Protein AF-A0A932XFZ7-F1 (afdb_monomer_lite)

Structure (mmCIF, N/CA/C/O backbone):
data_AF-A0A932XFZ7-F1
#
_entry.id   AF-A0A932XFZ7-F1
#
loop_
_atom_site.group_PDB
_atom_site.id
_atom_site.type_symbol
_atom_site.label_atom_id
_atom_site.label_alt_id
_atom_site.label_comp_id
_atom_site.label_asym_id
_atom_site.label_entity_id
_atom_site.label_seq_id
_atom_site.pdbx_PDB_ins_code
_atom_site.Cartn_x
_atom_site.Cartn_y
_atom_site.Cartn_z
_atom_site.occupancy
_atom_site.B_iso_or_equiv
_atom_site.auth_seq_id
_atom_site.auth_comp_id
_atom_site.auth_asym_id
_atom_site.auth_atom_id
_atom_site.pdbx_PDB_model_num
ATOM 1 N N . MET A 1 1 ? 1.584 -3.100 16.475 1.00 33.56 1 MET A N 1
ATOM 2 C CA . MET A 1 1 ? 1.499 -4.184 15.483 1.00 33.56 1 MET A CA 1
ATOM 3 C C . MET A 1 1 ? 0.672 -3.669 14.325 1.00 33.56 1 MET A C 1
ATOM 5 O O . MET A 1 1 ? -0.504 -3.387 14.526 1.00 33.56 1 MET A O 1
ATOM 9 N N . GLY A 1 2 ? 1.302 -3.408 13.178 1.00 34.69 2 GLY A N 1
ATOM 10 C CA . GLY A 1 2 ? 0.575 -3.033 11.966 1.00 34.69 2 GLY A CA 1
ATOM 11 C C . GLY A 1 2 ? -0.285 -4.209 11.515 1.00 34.69 2 GLY A C 1
ATOM 12 O O . GLY A 1 2 ? 0.162 -5.352 11.586 1.00 34.69 2 GLY A O 1
ATOM 13 N N . ARG A 1 3 ? -1.531 -3.942 11.113 1.00 38.59 3 ARG A N 1
ATOM 14 C CA . ARG A 1 3 ? -2.369 -4.950 10.458 1.00 38.59 3 ARG A CA 1
ATOM 15 C C . ARG A 1 3 ? -1.689 -5.303 9.134 1.00 38.59 3 ARG A C 1
ATOM 17 O O . ARG A 1 3 ? -1.620 -4.451 8.253 1.00 38.59 3 ARG A O 1
ATOM 24 N N . TYR A 1 4 ? -1.155 -6.515 9.019 1.00 39.44 4 TYR A N 1
ATOM 25 C CA . TYR A 1 4 ? -0.710 -7.049 7.736 1.00 39.44 4 TYR A CA 1
ATOM 26 C C . TYR A 1 4 ? -1.959 -7.318 6.895 1.00 39.44 4 TYR A C 1
ATOM 28 O O . TYR A 1 4 ? -2.808 -8.122 7.273 1.00 39.44 4 TYR A O 1
ATOM 36 N N . TYR A 1 5 ? -2.107 -6.559 5.812 1.00 46.62 5 TYR A N 1
ATOM 37 C CA . TYR A 1 5 ? -3.161 -6.751 4.825 1.00 46.62 5 TYR A CA 1
ATOM 38 C C . TYR A 1 5 ? -2.625 -7.731 3.781 1.00 46.62 5 TYR A C 1
ATOM 40 O O . TYR A 1 5 ? -1.622 -7.438 3.132 1.00 46.62 5 TYR A O 1
ATOM 48 N N . TRP A 1 6 ? -3.262 -8.893 3.655 1.00 43.28 6 TRP A N 1
ATOM 49 C CA . TRP A 1 6 ? -2.832 -9.967 2.753 1.00 43.28 6 TRP A CA 1
ATOM 50 C C . TRP A 1 6 ? -3.013 -9.620 1.259 1.00 43.28 6 TRP A C 1
ATOM 52 O O . TRP A 1 6 ? -2.401 -10.266 0.419 1.00 43.28 6 TRP A O 1
ATOM 62 N N . ASP A 1 7 ? -3.739 -8.538 0.940 1.00 59.78 7 ASP A N 1
ATOM 63 C CA . ASP A 1 7 ? -4.009 -8.062 -0.431 1.00 59.78 7 ASP A CA 1
ATOM 64 C C . ASP A 1 7 ? -3.159 -6.848 -0.863 1.00 59.78 7 ASP A C 1
ATOM 66 O O . ASP A 1 7 ? -3.554 -6.073 -1.741 1.00 59.78 7 ASP A O 1
ATOM 70 N N . LYS A 1 8 ? -2.002 -6.607 -0.229 1.00 69.44 8 LYS A N 1
ATOM 71 C CA . LYS A 1 8 ? -1.148 -5.471 -0.610 1.00 69.44 8 LYS A CA 1
ATOM 72 C C . LYS A 1 8 ? -0.540 -5.716 -1.998 1.00 69.44 8 LYS A C 1
ATOM 74 O O . LYS A 1 8 ? 0.304 -6.592 -2.161 1.00 69.44 8 LYS A O 1
ATOM 79 N N . LYS A 1 9 ? -0.940 -4.911 -2.987 1.00 80.88 9 LYS A N 1
ATOM 80 C CA . LYS A 1 9 ? -0.362 -4.941 -4.340 1.00 80.88 9 LYS A CA 1
ATOM 81 C C . LYS A 1 9 ? 1.018 -4.288 -4.346 1.00 80.88 9 LYS A C 1
ATOM 83 O O . LYS A 1 9 ? 1.237 -3.314 -3.620 1.00 80.88 9 LYS A O 1
ATOM 88 N N . ASP A 1 10 ? 1.907 -4.745 -5.224 1.00 85.50 10 ASP A N 1
ATOM 89 C CA . ASP A 1 10 ? 3.159 -4.035 -5.491 1.00 85.50 10 ASP A CA 1
ATOM 90 C C . ASP A 1 10 ? 2.864 -2.602 -5.969 1.00 85.50 10 ASP A C 1
ATOM 92 O O . ASP A 1 10 ? 1.914 -2.343 -6.724 1.00 85.50 10 ASP A O 1
ATOM 96 N N . THR A 1 11 ? 3.653 -1.647 -5.474 1.00 89.31 11 THR A N 1
ATOM 97 C CA . THR A 1 11 ? 3.491 -0.234 -5.815 1.00 89.31 11 THR A CA 1
ATOM 98 C C . THR A 1 11 ? 4.434 0.163 -6.942 1.00 89.31 11 THR A C 1
ATOM 100 O O . THR A 1 11 ? 5.527 -0.386 -7.085 1.00 89.31 11 THR A O 1
ATOM 103 N N . VAL A 1 12 ? 4.021 1.134 -7.755 1.00 90.88 12 VAL A N 1
ATOM 104 C CA . VAL A 1 12 ? 4.867 1.715 -8.807 1.00 90.88 12 VAL A CA 1
ATOM 105 C C . VAL A 1 12 ? 6.157 2.300 -8.224 1.00 90.88 12 VAL A C 1
ATOM 107 O O . VAL A 1 12 ? 7.209 2.218 -8.854 1.00 90.88 12 VAL A O 1
ATOM 110 N N . GLU A 1 13 ? 6.072 2.870 -7.026 1.00 88.31 13 GLU A N 1
ATOM 111 C CA . GLU A 1 13 ? 7.165 3.501 -6.290 1.00 88.31 13 GLU A CA 1
ATOM 112 C C . GLU A 1 13 ? 8.224 2.491 -5.820 1.00 88.31 13 GLU A C 1
ATOM 114 O O . GLU A 1 13 ? 9.403 2.827 -5.735 1.00 88.31 13 GLU A O 1
ATOM 119 N N . ASP A 1 14 ? 7.826 1.239 -5.586 1.00 87.06 14 ASP A N 1
ATOM 120 C CA . ASP A 1 14 ? 8.730 0.147 -5.217 1.00 87.06 14 ASP A CA 1
ATOM 121 C C . ASP A 1 14 ? 9.386 -0.544 -6.428 1.00 87.06 14 ASP A C 1
ATOM 123 O O . ASP A 1 14 ? 10.250 -1.409 -6.257 1.00 87.06 14 ASP A O 1
ATOM 127 N N . CYS A 1 15 ? 8.989 -0.191 -7.655 1.00 91.00 15 CYS A N 1
ATOM 128 C CA . CYS A 1 15 ? 9.477 -0.824 -8.879 1.00 91.00 15 CYS A CA 1
ATOM 129 C C . CYS A 1 15 ? 10.753 -0.172 -9.426 1.00 91.00 15 CYS A C 1
ATOM 131 O O . CYS A 1 15 ? 10.943 1.043 -9.372 1.00 91.00 15 CYS A O 1
ATOM 133 N N . LYS A 1 16 ? 11.574 -0.973 -10.112 1.00 93.25 16 LYS A N 1
ATOM 134 C CA . LYS A 1 16 ? 12.591 -0.457 -11.040 1.00 93.25 16 LYS A CA 1
ATOM 135 C C . LYS A 1 16 ? 11.890 0.011 -12.316 1.00 93.25 16 LYS A C 1
ATOM 137 O O . LYS A 1 16 ? 11.022 -0.691 -12.835 1.00 93.25 16 LYS A O 1
ATOM 142 N N . VAL A 1 17 ? 12.245 1.192 -12.821 1.00 95.69 17 VAL A N 1
ATOM 143 C CA . VAL A 1 17 ? 11.504 1.863 -13.906 1.00 95.69 17 VAL A CA 1
ATOM 144 C C . VAL A 1 17 ? 12.416 2.250 -15.057 1.00 95.69 17 VAL A C 1
ATOM 146 O O . VAL A 1 17 ? 13.395 2.968 -14.849 1.00 95.69 17 VAL A O 1
ATOM 149 N N . LEU A 1 18 ? 12.039 1.850 -16.272 1.00 96.31 18 LEU A N 1
ATOM 150 C CA . LEU A 1 18 ? 12.597 2.387 -17.513 1.00 96.31 18 LEU A CA 1
ATOM 151 C C . LEU A 1 18 ? 11.599 3.351 -18.152 1.00 96.31 18 LEU A C 1
ATOM 153 O O . LEU A 1 18 ? 10.413 3.044 -18.269 1.00 96.31 18 LEU A O 1
ATOM 157 N N . ASP A 1 19 ? 12.097 4.512 -18.569 1.00 95.75 19 ASP A N 1
ATOM 158 C CA . ASP A 1 19 ? 11.321 5.587 -19.184 1.00 95.75 19 ASP A CA 1
ATOM 159 C C . ASP A 1 19 ? 11.865 5.866 -20.590 1.00 95.75 19 ASP A C 1
ATOM 161 O O . ASP A 1 19 ? 13.003 6.318 -20.748 1.00 95.75 19 ASP A O 1
ATOM 165 N N . VAL A 1 20 ? 11.047 5.598 -21.611 1.00 95.44 20 VAL A N 1
ATOM 166 C CA . VAL A 1 20 ? 11.424 5.800 -23.018 1.00 95.44 20 VAL A CA 1
ATOM 167 C C . VAL A 1 20 ? 11.674 7.274 -23.327 1.00 95.44 20 VAL A C 1
ATOM 169 O O . VAL A 1 20 ? 12.534 7.593 -24.141 1.00 95.44 20 VAL A O 1
ATOM 172 N N . GLY A 1 21 ? 10.964 8.185 -22.656 1.00 92.75 21 GLY A N 1
ATOM 173 C CA . GLY A 1 21 ? 11.113 9.622 -22.843 1.00 92.75 21 GLY A CA 1
ATOM 174 C C . GLY A 1 21 ? 12.464 10.113 -22.339 1.00 92.75 21 GLY A C 1
ATOM 175 O O . GLY A 1 21 ? 13.099 10.927 -23.005 1.00 92.75 21 GLY A O 1
ATOM 176 N N . ARG A 1 22 ? 12.942 9.569 -21.211 1.00 92.44 22 ARG A N 1
ATOM 177 C CA . ARG A 1 22 ? 14.296 9.849 -20.709 1.00 92.44 22 ARG A CA 1
ATOM 178 C C . ARG A 1 22 ? 15.359 9.327 -21.675 1.00 92.44 22 ARG A C 1
ATOM 180 O O . ARG A 1 22 ? 16.216 10.094 -22.094 1.00 92.44 22 ARG A O 1
ATOM 187 N N . LEU A 1 23 ? 15.256 8.062 -22.088 1.00 92.62 23 LEU A N 1
ATOM 188 C CA . LEU A 1 23 ? 16.205 7.467 -23.038 1.00 92.62 23 LEU A CA 1
ATOM 189 C C . LEU A 1 23 ? 16.218 8.206 -24.387 1.00 92.62 23 LEU A C 1
ATOM 191 O O . LEU A 1 23 ? 17.273 8.367 -24.995 1.00 92.62 23 LEU A O 1
ATOM 195 N N . SER A 1 24 ? 15.059 8.679 -24.850 1.00 90.62 24 SER A N 1
ATOM 196 C CA . SER A 1 24 ? 14.950 9.457 -26.085 1.00 90.62 24 SER A CA 1
ATOM 197 C C . SER A 1 24 ? 15.569 10.848 -25.948 1.00 90.62 24 SER A C 1
ATOM 199 O O . SER A 1 24 ? 16.311 11.266 -26.833 1.00 90.62 24 SER A O 1
ATOM 201 N N . ARG A 1 25 ? 15.281 11.564 -24.852 1.00 89.69 25 ARG A N 1
ATOM 202 C CA . ARG A 1 25 ? 15.809 12.914 -24.592 1.00 89.69 25 ARG A CA 1
ATOM 203 C C . ARG A 1 25 ? 17.330 12.912 -24.485 1.00 89.69 25 ARG A C 1
ATOM 205 O O . ARG A 1 25 ? 17.986 13.773 -25.059 1.00 89.69 25 ARG A O 1
ATOM 212 N N . ASP A 1 26 ? 17.872 11.907 -23.812 1.00 90.75 26 ASP A N 1
ATOM 213 C CA . ASP A 1 26 ? 19.308 11.762 -23.581 1.00 90.75 26 ASP A CA 1
ATOM 214 C C . ASP A 1 26 ? 20.037 11.149 -24.804 1.00 90.75 26 ASP A C 1
ATOM 216 O O . ASP A 1 26 ? 21.227 10.861 -24.737 1.00 90.75 26 ASP A O 1
ATOM 220 N N . ARG A 1 27 ? 19.338 10.960 -25.940 1.00 90.31 27 ARG A N 1
ATOM 221 C CA . ARG A 1 27 ? 19.858 10.403 -27.208 1.00 90.31 27 ARG A CA 1
ATOM 222 C C . ARG A 1 27 ? 20.427 8.981 -27.104 1.00 90.31 27 ARG A C 1
ATOM 224 O O . ARG A 1 27 ? 21.235 8.559 -27.927 1.00 90.31 27 ARG A O 1
ATOM 231 N N . TRP A 1 28 ? 19.941 8.193 -26.149 1.00 92.44 28 TRP A N 1
ATOM 232 C CA . TRP A 1 28 ? 20.363 6.802 -25.965 1.00 92.44 28 TRP A CA 1
ATOM 233 C C . TRP A 1 28 ? 19.728 5.823 -26.950 1.00 92.44 28 TRP A C 1
ATOM 235 O O . TRP A 1 28 ? 20.294 4.769 -27.208 1.00 92.44 28 TRP A O 1
ATOM 245 N N . LEU A 1 29 ? 18.578 6.163 -27.532 1.00 90.69 29 LEU A N 1
ATOM 246 C CA . LEU A 1 29 ? 17.833 5.290 -28.448 1.00 90.69 29 LEU A CA 1
ATOM 247 C C . LEU A 1 29 ? 18.314 5.384 -29.913 1.00 90.69 29 LEU A C 1
ATOM 249 O O . LEU A 1 29 ? 17.494 5.358 -30.838 1.00 90.69 29 LEU A O 1
ATOM 253 N N . ILE A 1 30 ? 19.621 5.545 -30.119 1.00 91.81 30 ILE A N 1
ATOM 254 C CA . ILE A 1 30 ? 20.269 5.457 -31.434 1.00 91.81 30 ILE A CA 1
ATOM 255 C C . ILE A 1 30 ? 20.721 4.002 -31.618 1.00 91.81 30 ILE A C 1
ATOM 257 O O . ILE A 1 30 ? 21.345 3.461 -30.704 1.00 91.81 30 ILE A O 1
ATOM 261 N N . PRO A 1 31 ? 20.412 3.343 -32.749 1.00 93.88 31 PRO A N 1
ATOM 262 C CA . PRO A 1 31 ? 20.768 1.941 -32.948 1.00 93.88 31 PRO A CA 1
ATOM 263 C C . PRO A 1 31 ? 22.270 1.696 -32.782 1.00 93.88 31 PRO A C 1
ATOM 265 O O . PRO A 1 31 ? 23.077 2.417 -33.361 1.00 93.88 31 PRO A O 1
ATOM 268 N N . GLY A 1 32 ? 22.630 0.677 -32.001 1.00 91.88 32 GLY A N 1
ATOM 269 C CA . GLY A 1 32 ? 24.016 0.349 -31.655 1.00 91.88 32 GLY A CA 1
ATOM 270 C C . GLY A 1 32 ? 24.475 0.922 -30.312 1.00 91.88 32 GLY A C 1
ATOM 271 O O . GLY A 1 32 ? 25.422 0.397 -29.731 1.00 91.88 32 GLY A O 1
ATOM 272 N N . ASN A 1 33 ? 23.781 1.926 -29.763 1.00 94.62 33 ASN A N 1
ATOM 273 C CA . ASN A 1 33 ? 24.071 2.400 -28.413 1.00 94.62 33 ASN A CA 1
ATOM 274 C C . ASN A 1 33 ? 23.710 1.332 -27.380 1.00 94.62 33 ASN A C 1
ATOM 276 O O . ASN A 1 33 ? 22.669 0.684 -27.460 1.00 94.62 33 ASN A O 1
ATOM 280 N N . SER A 1 34 ? 24.529 1.212 -26.345 1.00 94.44 34 SER A N 1
ATOM 281 C CA . SER A 1 34 ? 24.255 0.361 -25.191 1.00 94.44 34 SER A CA 1
ATOM 282 C C . SER A 1 34 ? 24.539 1.111 -23.905 1.00 94.44 34 SER A C 1
ATOM 284 O O . SER A 1 34 ? 25.375 2.015 -23.878 1.00 94.44 34 SER A O 1
ATOM 286 N N . GLY A 1 35 ? 23.881 0.720 -22.824 1.00 93.81 35 GLY A N 1
ATOM 287 C CA . GLY A 1 35 ? 24.085 1.357 -21.538 1.00 93.81 35 GLY A CA 1
ATOM 288 C C . GLY A 1 35 ? 23.551 0.531 -20.388 1.00 93.81 35 GLY A C 1
ATOM 289 O O . GLY A 1 35 ? 23.049 -0.580 -20.547 1.00 93.81 35 GLY A O 1
ATOM 290 N N . THR A 1 36 ? 23.691 1.088 -19.191 1.00 94.25 36 THR A N 1
ATOM 291 C CA . THR A 1 36 ? 23.168 0.486 -17.970 1.00 94.25 36 THR A CA 1
ATOM 292 C C . THR A 1 36 ? 22.316 1.500 -17.231 1.00 94.25 36 THR A C 1
ATOM 294 O O . THR A 1 36 ? 22.756 2.618 -16.972 1.00 94.25 36 THR A O 1
ATOM 297 N N . THR A 1 37 ? 21.108 1.107 -16.839 1.00 94.00 37 THR A N 1
ATOM 298 C CA . THR A 1 37 ? 20.296 1.897 -15.907 1.00 94.00 37 THR A CA 1
ATOM 299 C C . THR A 1 37 ? 20.453 1.322 -14.507 1.00 94.00 37 THR A C 1
ATOM 301 O O . THR A 1 37 ? 20.345 0.114 -14.317 1.00 94.00 37 THR A O 1
ATOM 304 N N . ARG A 1 38 ? 20.739 2.185 -13.528 1.00 92.19 38 ARG A N 1
ATOM 305 C CA . ARG A 1 38 ? 20.910 1.818 -12.117 1.00 92.19 38 ARG A CA 1
ATOM 306 C C . ARG A 1 38 ? 19.847 2.501 -11.269 1.00 92.19 38 ARG A C 1
ATOM 308 O O . ARG A 1 38 ? 19.464 3.635 -11.561 1.00 92.19 38 ARG A O 1
ATOM 315 N N . TRP A 1 39 ? 19.409 1.827 -10.213 1.00 90.00 39 TRP A N 1
ATOM 316 C CA . TRP A 1 39 ? 18.474 2.379 -9.235 1.00 90.00 39 TRP A CA 1
ATOM 317 C C . TRP A 1 39 ? 19.051 2.274 -7.831 1.00 90.00 39 TRP A C 1
ATOM 319 O O . TRP A 1 39 ? 19.690 1.281 -7.489 1.00 90.00 39 TRP A O 1
ATOM 329 N N . LYS A 1 40 ? 18.763 3.284 -7.012 1.00 84.19 40 LYS A N 1
ATOM 330 C CA . LYS A 1 40 ? 19.119 3.350 -5.594 1.00 84.19 40 LYS A CA 1
ATOM 331 C C . LYS A 1 40 ? 17.855 3.329 -4.747 1.00 84.19 40 LYS A C 1
ATOM 333 O O . LYS A 1 40 ? 16.854 3.932 -5.132 1.00 84.19 40 LYS A O 1
ATOM 338 N N . ARG A 1 41 ? 17.901 2.649 -3.603 1.00 76.19 41 ARG A N 1
ATOM 339 C CA . ARG A 1 41 ? 16.872 2.712 -2.560 1.00 76.19 41 ARG A CA 1
ATOM 340 C C . ARG A 1 41 ? 17.531 3.270 -1.300 1.00 76.19 41 ARG A C 1
ATOM 342 O O . ARG A 1 41 ? 18.266 2.563 -0.618 1.00 76.19 41 ARG A O 1
ATOM 349 N N . GLY A 1 42 ? 17.295 4.553 -1.028 1.00 74.88 42 GLY A N 1
ATOM 350 C CA . GLY A 1 42 ? 18.096 5.301 -0.057 1.00 74.88 42 GLY A CA 1
ATOM 351 C C . GLY A 1 42 ? 19.542 5.417 -0.542 1.00 74.88 42 GLY A C 1
ATOM 352 O O . GLY A 1 42 ? 19.778 5.774 -1.695 1.00 74.88 42 GLY A O 1
ATOM 353 N N . GLU A 1 43 ? 20.496 5.063 0.315 1.00 73.06 43 GLU A N 1
ATOM 354 C CA . GLU A 1 43 ? 21.929 5.083 -0.012 1.00 73.06 43 GLU A CA 1
ATOM 355 C C . GLU A 1 43 ? 22.431 3.792 -0.683 1.00 73.06 43 GLU A C 1
ATOM 357 O O . GLU A 1 43 ? 23.559 3.750 -1.167 1.00 73.06 43 GLU A O 1
ATOM 362 N N . VAL A 1 44 ? 21.598 2.747 -0.765 1.00 76.12 44 VAL A N 1
ATOM 363 C CA . VAL A 1 44 ? 21.998 1.423 -1.267 1.00 76.12 44 VAL A CA 1
ATOM 364 C C . VAL A 1 44 ? 21.584 1.235 -2.728 1.00 76.12 44 VAL A C 1
ATOM 366 O O . VAL A 1 44 ? 20.433 1.487 -3.100 1.00 76.12 44 VAL A O 1
ATOM 369 N N . ASP A 1 45 ? 22.499 0.734 -3.561 1.00 78.75 45 ASP A N 1
ATOM 370 C CA . ASP A 1 45 ? 22.194 0.320 -4.934 1.00 78.75 45 ASP A CA 1
ATOM 371 C C . ASP A 1 45 ? 21.210 -0.866 -4.926 1.00 78.75 45 ASP A C 1
ATOM 373 O O . ASP A 1 45 ? 21.492 -1.951 -4.423 1.00 78.75 45 ASP A O 1
ATOM 377 N N . SER A 1 46 ? 20.022 -0.661 -5.499 1.00 79.88 46 SER A N 1
ATOM 378 C CA . SER A 1 46 ? 18.941 -1.658 -5.562 1.00 79.88 46 SER A CA 1
ATOM 379 C C . SER A 1 46 ? 19.075 -2.597 -6.771 1.00 79.88 46 SER A C 1
ATOM 381 O O . SER A 1 46 ? 18.450 -3.662 -6.838 1.00 79.88 46 SER A O 1
ATOM 383 N N . GLY A 1 47 ? 19.880 -2.208 -7.759 1.00 84.81 47 GLY A N 1
ATOM 384 C CA . GLY A 1 47 ? 20.279 -3.049 -8.880 1.00 84.81 47 GLY A CA 1
ATOM 385 C C . GLY A 1 47 ? 20.485 -2.265 -10.167 1.00 84.81 47 GLY A C 1
ATOM 386 O O . GLY A 1 47 ? 20.252 -1.054 -10.237 1.00 84.81 47 GLY A O 1
ATOM 387 N N . SER A 1 48 ? 20.897 -2.987 -11.199 1.00 90.25 48 SER A N 1
ATOM 388 C CA . SER A 1 48 ? 21.184 -2.456 -12.524 1.00 90.25 48 SER A CA 1
ATOM 389 C C . SER A 1 48 ? 20.557 -3.322 -13.616 1.00 90.25 48 SER A C 1
ATOM 391 O O . SER A 1 48 ? 20.245 -4.490 -13.396 1.00 90.25 48 SER A O 1
ATOM 393 N N . ILE A 1 49 ? 20.354 -2.732 -14.790 1.00 93.81 49 ILE A N 1
ATOM 394 C CA . ILE A 1 49 ? 19.959 -3.430 -16.016 1.00 93.81 49 ILE A CA 1
ATOM 395 C C . ILE A 1 49 ? 20.848 -2.981 -17.163 1.00 93.81 49 ILE A C 1
ATOM 397 O O . ILE A 1 49 ? 21.069 -1.778 -17.313 1.00 93.81 49 ILE A O 1
ATOM 401 N N . GLY A 1 50 ? 21.315 -3.922 -17.977 1.00 95.31 50 GLY A N 1
ATOM 402 C CA . GLY A 1 50 ? 21.918 -3.624 -19.267 1.00 95.31 50 GLY A CA 1
ATOM 403 C C . GLY A 1 50 ? 20.845 -3.479 -20.342 1.00 95.31 50 GLY A C 1
ATOM 404 O O . GLY A 1 50 ? 19.836 -4.189 -20.343 1.00 95.31 50 GLY A O 1
ATOM 405 N N . TRP A 1 51 ? 21.053 -2.557 -21.272 1.00 97.12 51 TRP A N 1
ATOM 406 C CA . TRP A 1 51 ? 20.207 -2.427 -22.449 1.00 97.12 51 TRP A CA 1
ATOM 407 C C . TRP A 1 51 ? 21.023 -2.073 -23.687 1.00 97.12 51 TRP A C 1
ATOM 409 O O . TRP A 1 51 ? 22.070 -1.433 -23.599 1.00 97.12 51 TRP A O 1
ATOM 419 N N . ILE A 1 52 ? 20.516 -2.487 -24.846 1.00 97.38 52 ILE A N 1
ATOM 420 C CA . ILE A 1 52 ? 21.067 -2.184 -26.167 1.00 97.38 52 ILE A CA 1
ATOM 421 C C . ILE A 1 52 ? 19.932 -1.616 -27.018 1.00 97.38 52 ILE A C 1
ATOM 423 O O . ILE A 1 52 ? 18.869 -2.229 -27.150 1.00 97.38 52 ILE A O 1
ATOM 427 N N . ALA A 1 53 ? 20.140 -0.425 -27.565 1.00 96.75 53 ALA A N 1
ATOM 428 C CA . ALA A 1 53 ? 19.214 0.223 -28.471 1.00 96.75 53 ALA A CA 1
ATOM 429 C C . ALA A 1 53 ? 19.341 -0.390 -29.870 1.00 96.75 53 ALA A C 1
ATOM 431 O O . ALA A 1 53 ? 20.401 -0.373 -30.494 1.00 96.75 53 ALA A O 1
ATOM 432 N N . GLU A 1 54 ? 18.232 -0.917 -30.375 1.00 95.50 54 GLU A N 1
ATOM 433 C CA . GLU A 1 54 ? 18.076 -1.399 -31.744 1.00 95.50 54 GLU A CA 1
ATOM 434 C C . GLU A 1 54 ? 17.170 -0.428 -32.528 1.00 95.50 54 GLU A C 1
ATOM 436 O O . GLU A 1 54 ? 16.628 0.532 -31.979 1.00 95.50 54 GLU A O 1
ATOM 441 N N . ARG A 1 55 ? 16.973 -0.663 -33.834 1.00 91.12 55 ARG A N 1
ATOM 442 C CA . ARG A 1 55 ? 16.203 0.246 -34.708 1.00 91.12 55 ARG A CA 1
ATOM 443 C C . ARG A 1 55 ? 14.758 0.477 -34.250 1.00 91.12 55 ARG A C 1
ATOM 445 O O . ARG A 1 55 ? 14.270 1.597 -34.338 1.00 91.12 55 ARG A O 1
ATOM 452 N N . GLN A 1 56 ? 14.079 -0.570 -33.788 1.00 93.62 56 GLN A N 1
ATOM 453 C CA . GLN A 1 56 ? 12.666 -0.527 -33.374 1.00 93.62 56 GLN A CA 1
ATOM 454 C C . GLN A 1 56 ? 12.438 -1.233 -32.033 1.00 93.62 56 GLN A C 1
ATOM 456 O O . GLN A 1 56 ? 11.319 -1.621 -31.701 1.00 93.62 56 GLN A O 1
ATOM 461 N N . ALA A 1 57 ? 13.497 -1.447 -31.256 1.00 96.38 57 ALA A N 1
ATOM 462 C CA . ALA A 1 57 ? 13.408 -2.148 -29.989 1.00 96.38 57 ALA A CA 1
ATOM 463 C C . ALA A 1 57 ? 14.519 -1.721 -29.032 1.00 96.38 57 ALA A C 1
ATOM 465 O O . ALA A 1 57 ? 15.557 -1.202 -29.433 1.00 96.38 57 ALA A O 1
ATOM 466 N N . LEU A 1 58 ? 14.291 -1.978 -27.753 1.00 97.31 58 LEU A N 1
ATOM 467 C CA . LEU A 1 58 ? 15.307 -1.957 -26.717 1.00 97.31 58 LEU A CA 1
ATOM 468 C C . LEU A 1 58 ? 15.503 -3.397 -26.250 1.00 97.31 58 LEU A C 1
ATOM 470 O O . LEU A 1 58 ? 14.583 -3.987 -25.677 1.00 97.31 58 LEU A O 1
ATOM 474 N N . ARG A 1 59 ? 16.671 -3.976 -26.524 1.00 97.56 59 ARG A N 1
ATOM 475 C CA . ARG A 1 59 ? 17.043 -5.282 -25.977 1.00 97.56 59 ARG A CA 1
ATOM 476 C C . ARG A 1 59 ? 17.471 -5.082 -24.533 1.00 97.56 59 ARG A C 1
ATOM 478 O O . ARG A 1 59 ? 18.340 -4.260 -24.256 1.00 97.56 59 ARG A O 1
ATOM 485 N N . LEU A 1 60 ? 16.833 -5.797 -23.623 1.00 97.50 60 LEU A N 1
ATOM 486 C CA . LEU A 1 60 ? 17.083 -5.753 -22.193 1.00 97.50 60 LEU A CA 1
ATOM 487 C C . LEU A 1 60 ? 17.814 -7.026 -21.791 1.00 97.50 60 LEU A C 1
ATOM 489 O O . LEU A 1 60 ? 17.309 -8.109 -22.066 1.00 97.50 60 LEU A O 1
ATOM 493 N N . ILE A 1 61 ? 18.969 -6.874 -21.143 1.00 95.75 61 ILE A N 1
ATOM 494 C CA . ILE A 1 61 ? 19.833 -7.981 -20.721 1.00 95.75 6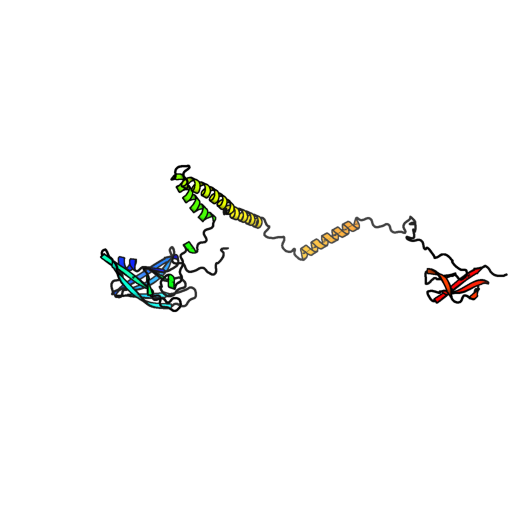1 ILE A CA 1
ATOM 495 C C . ILE A 1 61 ? 20.199 -7.763 -19.253 1.00 95.75 61 ILE A C 1
ATOM 497 O O . ILE A 1 61 ? 20.853 -6.774 -18.904 1.00 95.75 61 ILE A O 1
ATOM 501 N N . TYR A 1 62 ? 19.724 -8.639 -18.372 1.00 94.62 62 TYR A N 1
ATOM 502 C CA . TYR A 1 62 ? 19.952 -8.528 -16.932 1.00 94.62 62 TYR A CA 1
ATOM 503 C C . TYR A 1 62 ? 19.661 -9.826 -16.195 1.00 94.62 62 TYR A C 1
ATOM 505 O O . TYR A 1 62 ? 18.927 -10.682 -16.672 1.00 94.62 62 TYR A O 1
ATOM 513 N N . THR A 1 63 ? 20.173 -9.910 -14.973 1.00 91.56 63 THR A N 1
ATOM 514 C CA . THR A 1 63 ? 19.889 -11.004 -14.047 1.00 91.56 63 THR A CA 1
ATOM 515 C C . THR A 1 63 ? 18.950 -10.519 -12.948 1.00 91.56 63 THR A C 1
ATOM 517 O O . THR A 1 63 ? 19.156 -9.453 -12.359 1.00 91.56 63 THR A O 1
ATOM 520 N N . VAL A 1 64 ? 17.920 -11.305 -12.636 1.00 88.25 64 VAL A N 1
ATOM 521 C CA . VAL A 1 64 ? 17.031 -11.071 -11.491 1.00 88.25 64 VAL A CA 1
ATOM 522 C C . VAL A 1 64 ? 17.385 -12.043 -10.374 1.00 88.25 64 VAL A C 1
ATOM 524 O O . VAL A 1 64 ? 17.409 -13.253 -10.577 1.00 88.25 64 VAL A O 1
ATOM 527 N N . SER A 1 65 ? 17.619 -11.509 -9.177 1.00 80.31 65 SER A N 1
ATOM 528 C CA . SER A 1 65 ? 17.772 -12.278 -7.941 1.00 80.31 65 SER A CA 1
ATOM 529 C C . SER A 1 65 ? 16.698 -11.839 -6.942 1.00 80.31 65 SER A C 1
ATOM 531 O O . SER A 1 65 ? 16.738 -10.710 -6.447 1.00 80.31 65 SER A O 1
ATOM 533 N N . GLY A 1 66 ? 15.716 -12.699 -6.673 1.00 67.88 66 GLY A N 1
ATOM 534 C CA . GLY A 1 66 ? 14.719 -12.478 -5.620 1.00 67.88 66 GLY A CA 1
ATOM 535 C C . GLY A 1 66 ? 15.159 -13.083 -4.283 1.00 67.88 66 GLY A C 1
ATOM 536 O O . GLY A 1 66 ? 16.027 -13.952 -4.249 1.00 67.88 66 GLY A O 1
ATOM 537 N N . TRP A 1 67 ? 14.543 -12.660 -3.174 1.00 57.72 67 TRP A N 1
ATOM 538 C CA . TRP A 1 67 ? 14.771 -13.280 -1.861 1.00 57.72 67 TRP A CA 1
ATOM 539 C C . TRP A 1 67 ? 14.415 -14.773 -1.910 1.00 57.72 67 TRP A C 1
ATOM 541 O O . TRP A 1 67 ? 13.258 -15.124 -2.135 1.00 57.72 67 TRP A O 1
ATOM 551 N N . GLY A 1 68 ? 15.418 -15.640 -1.736 1.00 63.81 68 GLY A N 1
ATOM 552 C CA . GLY A 1 68 ? 15.256 -17.097 -1.779 1.00 63.81 68 GLY A CA 1
ATOM 553 C C . GLY A 1 68 ? 14.940 -17.683 -3.161 1.00 63.81 68 GLY A C 1
ATOM 554 O O . GLY A 1 68 ? 14.578 -18.853 -3.236 1.00 63.81 68 GLY A O 1
ATOM 555 N N . ARG A 1 69 ? 15.048 -16.898 -4.244 1.00 65.94 69 ARG A N 1
ATOM 556 C CA . ARG A 1 69 ? 14.877 -17.388 -5.621 1.00 65.94 69 ARG A CA 1
ATOM 557 C C . ARG A 1 69 ? 16.227 -17.616 -6.286 1.00 65.94 69 ARG A C 1
ATOM 559 O O . ARG A 1 69 ? 17.191 -16.900 -6.013 1.00 65.94 69 ARG A O 1
ATOM 566 N N . GLU A 1 70 ? 16.258 -18.590 -7.186 1.00 77.12 70 GLU A N 1
ATOM 567 C CA . GLU A 1 70 ? 17.389 -18.825 -8.075 1.00 77.12 70 GLU A CA 1
ATOM 568 C C . GLU A 1 70 ? 17.624 -17.602 -8.976 1.00 77.12 70 GLU A C 1
ATOM 570 O O . GLU A 1 70 ? 16.713 -16.806 -9.237 1.00 77.12 70 GLU A O 1
ATOM 575 N N . LYS A 1 71 ? 18.873 -17.398 -9.399 1.00 85.25 71 LYS A N 1
ATOM 576 C CA . LYS A 1 71 ? 19.199 -16.318 -10.331 1.00 85.25 71 LYS A CA 1
ATOM 577 C C . LYS A 1 71 ? 18.629 -16.672 -11.698 1.00 85.25 71 LYS A C 1
ATOM 579 O O . LYS A 1 71 ? 18.893 -17.752 -12.211 1.00 85.25 71 LYS A O 1
ATOM 584 N N . HIS A 1 72 ? 17.886 -15.745 -12.289 1.00 85.44 72 HIS A N 1
ATOM 585 C CA . HIS A 1 72 ? 17.357 -15.904 -13.638 1.00 85.44 72 HIS A CA 1
ATOM 586 C C . HIS A 1 72 ? 17.948 -14.840 -14.550 1.00 85.44 72 HIS A C 1
ATOM 588 O O . HIS A 1 72 ? 17.748 -13.643 -14.315 1.00 85.44 72 HIS A O 1
ATOM 594 N N . ASP A 1 73 ? 18.652 -15.284 -15.585 1.00 92.06 73 ASP A N 1
ATOM 595 C CA . ASP A 1 73 ? 19.121 -14.417 -16.657 1.00 92.06 73 ASP A CA 1
ATOM 596 C C . ASP A 1 73 ? 17.984 -14.158 -17.641 1.00 92.06 73 ASP A C 1
ATOM 598 O O . ASP A 1 73 ? 17.255 -15.059 -18.058 1.00 92.06 73 ASP A O 1
ATOM 602 N N . VAL A 1 74 ? 17.803 -12.886 -17.968 1.00 94.56 74 VAL A N 1
ATOM 603 C CA . VAL A 1 74 ? 16.703 -12.384 -18.776 1.00 94.56 74 VAL A CA 1
ATOM 604 C C . VAL A 1 74 ? 17.285 -11.619 -19.954 1.00 94.56 74 VAL A C 1
ATOM 606 O O . VAL A 1 74 ? 18.009 -10.641 -19.773 1.00 94.56 74 VAL A O 1
ATOM 609 N N . ASP A 1 75 ? 16.919 -12.052 -21.159 1.00 96.69 75 ASP A N 1
ATOM 610 C CA . ASP A 1 75 ? 17.281 -11.417 -22.423 1.00 96.69 75 ASP A CA 1
ATOM 611 C C . ASP A 1 75 ? 16.063 -11.384 -23.348 1.00 96.69 75 ASP A C 1
ATOM 613 O O . ASP A 1 75 ? 15.572 -12.420 -23.799 1.00 96.69 75 ASP A O 1
ATOM 617 N N . TYR A 1 76 ? 15.522 -10.192 -23.588 1.00 97.12 76 TYR A N 1
ATOM 618 C CA . TYR A 1 76 ? 14.378 -10.014 -24.481 1.00 97.12 76 TYR A CA 1
ATOM 619 C C . TYR A 1 76 ? 14.304 -8.592 -25.026 1.00 97.12 76 TYR A C 1
ATOM 621 O O . TYR A 1 76 ? 14.972 -7.670 -24.560 1.00 97.12 76 TYR A O 1
ATOM 629 N N . ARG A 1 77 ? 13.452 -8.404 -26.034 1.00 97.44 77 ARG A N 1
ATOM 630 C CA . ARG A 1 77 ? 13.248 -7.121 -26.706 1.00 97.44 77 ARG A CA 1
ATOM 631 C C . ARG A 1 77 ? 11.937 -6.478 -26.286 1.00 97.44 77 ARG A C 1
ATOM 633 O O . ARG A 1 77 ? 10.895 -7.128 -26.250 1.00 97.44 77 ARG A O 1
ATOM 640 N N . VAL A 1 78 ? 11.988 -5.173 -26.049 1.00 97.44 78 VAL A N 1
ATOM 641 C CA . VAL A 1 78 ? 10.809 -4.318 -25.904 1.00 97.44 78 VAL A CA 1
ATOM 642 C C . VAL A 1 78 ? 10.708 -3.441 -27.140 1.00 97.44 78 VAL A C 1
ATOM 644 O O . VAL A 1 78 ? 11.565 -2.588 -27.362 1.00 97.44 78 VAL A O 1
ATOM 647 N N . THR A 1 79 ? 9.669 -3.633 -27.948 1.00 98.00 79 THR A N 1
ATOM 648 C CA . THR A 1 79 ? 9.452 -2.831 -29.157 1.00 98.00 79 THR A CA 1
ATOM 649 C C . THR A 1 79 ? 9.246 -1.357 -28.803 1.00 98.00 79 THR A C 1
ATOM 651 O O . THR A 1 79 ? 8.539 -1.027 -27.846 1.00 98.00 79 THR A O 1
ATOM 654 N N . ILE A 1 80 ? 9.849 -0.468 -29.590 1.00 96.75 80 ILE A N 1
ATOM 655 C CA . ILE A 1 80 ? 9.677 0.981 -29.515 1.00 96.75 80 ILE A CA 1
ATOM 656 C C . ILE A 1 80 ? 8.995 1.445 -30.796 1.00 96.75 80 ILE A C 1
ATOM 658 O O . ILE A 1 80 ? 9.454 1.141 -31.894 1.00 96.75 80 ILE A O 1
ATOM 662 N N . VAL A 1 81 ? 7.921 2.213 -30.643 1.00 96.06 81 VAL A N 1
ATOM 663 C CA . VAL A 1 81 ? 7.228 2.878 -31.750 1.00 96.06 81 VAL A CA 1
ATOM 664 C C . VAL A 1 81 ? 7.368 4.390 -31.619 1.00 96.06 81 VAL A C 1
ATOM 666 O O . VAL A 1 81 ? 7.408 4.914 -30.502 1.00 96.06 81 VAL A O 1
ATOM 669 N N . SER A 1 82 ? 7.429 5.081 -32.753 1.00 91.62 82 SER A N 1
ATOM 670 C CA . SER A 1 82 ? 7.524 6.540 -32.832 1.00 91.62 82 SER A CA 1
ATOM 671 C C . SER A 1 82 ? 6.278 7.099 -33.507 1.00 91.62 82 SER A C 1
ATOM 673 O O . SER A 1 82 ? 5.810 6.544 -34.499 1.00 91.62 82 SER A O 1
ATOM 675 N N . GLU A 1 83 ? 5.751 8.199 -32.980 1.00 88.75 83 GLU A N 1
ATOM 676 C CA . GLU A 1 83 ? 4.682 8.973 -33.611 1.00 88.75 83 GLU A CA 1
ATOM 677 C C . GLU A 1 83 ? 5.154 10.411 -33.848 1.00 88.75 83 GLU A C 1
ATOM 679 O O . GLU A 1 83 ? 5.695 11.025 -32.919 1.00 88.75 83 GLU A O 1
ATOM 684 N N . PRO A 1 84 ? 4.941 10.979 -35.048 1.00 87.94 84 PRO A N 1
ATOM 685 C CA . PRO A 1 84 ? 5.260 12.375 -35.304 1.00 87.94 84 PRO A CA 1
ATOM 686 C C . PRO A 1 84 ? 4.358 13.288 -34.468 1.00 87.94 84 PRO A C 1
ATOM 688 O O . PRO A 1 84 ? 3.168 13.024 -34.271 1.00 87.94 84 PRO A O 1
ATOM 691 N N . MET A 1 85 ? 4.920 14.384 -33.969 1.00 87.81 85 MET A N 1
ATOM 692 C CA . MET A 1 85 ? 4.177 15.393 -33.221 1.00 87.81 85 MET A CA 1
ATOM 693 C C . MET A 1 85 ? 3.758 16.548 -34.135 1.00 87.81 85 MET A C 1
ATOM 695 O O . MET A 1 85 ? 4.498 16.952 -35.028 1.00 87.81 85 MET A O 1
ATOM 699 N N . ARG A 1 86 ? 2.575 17.125 -33.876 1.00 80.69 86 ARG A N 1
ATOM 700 C CA . ARG A 1 86 ? 1.997 18.219 -34.686 1.00 80.69 86 ARG A CA 1
ATOM 701 C C . ARG A 1 86 ? 2.888 19.464 -34.789 1.00 80.69 86 ARG A C 1
ATOM 703 O O . ARG A 1 86 ? 2.806 20.171 -35.780 1.00 80.69 86 ARG A O 1
ATOM 710 N N . PHE A 1 87 ? 3.725 19.720 -33.784 1.00 77.62 87 PHE A N 1
ATOM 711 C CA . PHE A 1 87 ? 4.609 20.890 -33.707 1.00 77.62 87 PHE A CA 1
ATOM 712 C C . PHE A 1 87 ? 6.094 20.524 -33.890 1.00 77.62 87 PHE A C 1
ATOM 714 O O . PHE A 1 87 ? 6.971 21.216 -33.383 1.00 77.62 87 PHE A O 1
ATOM 721 N N . GLY A 1 88 ? 6.376 19.422 -34.595 1.00 78.81 88 GLY A N 1
ATOM 722 C CA . GLY A 1 88 ? 7.730 18.912 -34.802 1.00 78.81 88 GLY A CA 1
ATOM 723 C C . GLY A 1 88 ? 8.206 17.976 -33.687 1.00 78.81 88 GLY A C 1
ATOM 724 O O . GLY A 1 88 ? 7.741 18.026 -32.547 1.00 78.81 88 GLY A O 1
ATOM 725 N N . GLY A 1 89 ? 9.137 17.089 -34.043 1.00 81.88 89 GLY A N 1
ATOM 726 C CA . GLY A 1 89 ? 9.661 16.037 -33.170 1.00 81.88 89 GLY A CA 1
ATOM 727 C C . GLY A 1 89 ? 8.859 14.732 -33.214 1.00 81.88 89 GLY A C 1
ATOM 728 O O . GLY A 1 89 ? 7.815 14.624 -33.856 1.00 81.88 89 GLY A O 1
ATOM 729 N N . GLU A 1 90 ? 9.369 13.724 -32.509 1.00 85.12 90 GLU A N 1
ATOM 730 C CA . GLU A 1 90 ? 8.773 12.390 -32.429 1.00 85.12 90 GLU A CA 1
ATOM 731 C C . GLU A 1 90 ? 8.550 11.991 -30.974 1.00 85.12 90 GLU A C 1
ATOM 733 O O . GLU A 1 90 ? 9.448 12.095 -30.132 1.00 85.12 90 GLU A O 1
ATOM 738 N N . ARG A 1 91 ? 7.359 11.470 -30.676 1.00 89.31 91 ARG A N 1
ATOM 739 C CA . ARG A 1 91 ? 7.065 10.862 -29.383 1.00 89.31 91 ARG A CA 1
ATOM 740 C C . ARG A 1 91 ? 7.279 9.361 -29.470 1.00 89.31 91 ARG A C 1
ATOM 742 O O . ARG A 1 91 ? 6.605 8.673 -30.232 1.00 89.31 91 ARG A O 1
ATOM 749 N N . ARG A 1 92 ? 8.201 8.855 -28.652 1.00 93.12 92 ARG A N 1
ATOM 750 C CA . ARG A 1 92 ? 8.495 7.422 -28.560 1.00 93.12 92 ARG A CA 1
ATOM 751 C C . ARG A 1 92 ? 7.686 6.753 -27.457 1.00 93.12 92 ARG A C 1
ATOM 753 O O . ARG A 1 92 ? 7.457 7.338 -26.397 1.00 93.12 92 ARG A O 1
ATOM 760 N N . TRP A 1 93 ? 7.291 5.511 -27.705 1.00 96.69 93 TRP A N 1
ATOM 761 C CA . TRP A 1 93 ? 6.534 4.671 -26.784 1.00 96.69 93 TRP A CA 1
ATOM 762 C C . TRP A 1 93 ? 7.112 3.262 -26.751 1.00 96.69 93 TRP A C 1
ATOM 764 O O . TRP A 1 93 ? 7.411 2.697 -27.799 1.00 96.69 93 TRP A O 1
ATOM 774 N N . PHE A 1 94 ? 7.182 2.659 -25.565 1.00 97.81 94 PHE A N 1
ATOM 775 C CA . PHE A 1 94 ? 7.333 1.212 -25.468 1.00 97.81 94 PHE A CA 1
ATOM 776 C C . PHE A 1 94 ? 6.013 0.533 -25.820 1.00 97.81 94 PHE A C 1
ATOM 778 O O . PHE A 1 94 ? 4.947 0.983 -25.396 1.00 97.81 94 PHE A O 1
ATOM 785 N N . VAL A 1 95 ? 6.080 -0.593 -26.517 1.00 97.88 95 VAL A N 1
ATOM 786 C CA . VAL A 1 95 ? 4.965 -1.530 -26.657 1.00 97.88 95 VAL A CA 1
ATOM 787 C C . VAL A 1 95 ? 5.158 -2.628 -25.620 1.00 97.88 95 VAL A C 1
ATOM 789 O O . VAL A 1 95 ? 6.144 -3.359 -25.647 1.00 97.88 95 VAL A O 1
ATOM 792 N N . CYS A 1 96 ? 4.230 -2.725 -24.669 1.00 97.56 96 CYS A N 1
ATOM 793 C CA . CYS A 1 96 ? 4.331 -3.691 -23.579 1.00 97.56 96 CYS A CA 1
ATOM 794 C C . CYS A 1 96 ? 4.321 -5.142 -24.111 1.00 97.56 96 CYS A C 1
ATOM 796 O O . CYS A 1 96 ? 3.306 -5.535 -24.696 1.00 97.56 96 CYS A O 1
ATOM 798 N N . PRO A 1 97 ? 5.360 -5.959 -23.831 1.00 96.25 97 PRO A N 1
ATOM 799 C CA . PRO A 1 97 ? 5.444 -7.347 -24.303 1.00 96.25 97 PRO A CA 1
ATOM 800 C C . PRO A 1 97 ? 4.669 -8.338 -23.421 1.00 96.25 97 PRO A C 1
ATOM 802 O O . PRO A 1 97 ? 4.585 -9.520 -23.726 1.00 96.25 97 PRO A O 1
ATOM 805 N N . GLY A 1 98 ? 4.120 -7.870 -22.299 1.00 94.62 98 GLY A N 1
ATOM 806 C CA . GLY A 1 98 ? 3.446 -8.720 -21.322 1.00 94.62 98 GLY A CA 1
ATOM 807 C C . GLY A 1 98 ? 2.129 -9.314 -21.814 1.00 94.62 98 GLY A C 1
ATOM 808 O O . GLY A 1 9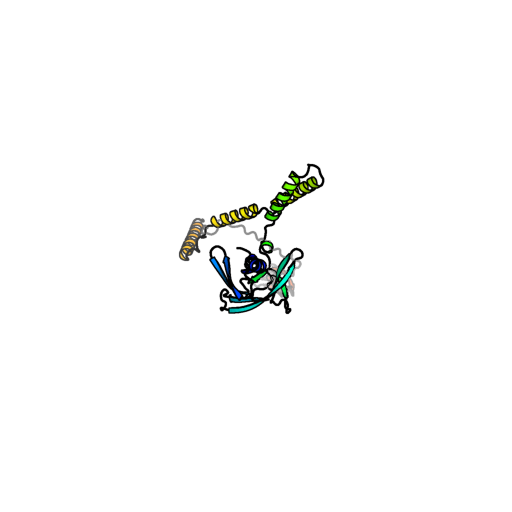8 ? 1.492 -8.801 -22.733 1.00 94.62 98 GLY A O 1
ATOM 809 N N . VAL A 1 99 ? 1.676 -10.347 -21.112 1.00 93.44 99 VAL A N 1
ATOM 810 C CA . VAL A 1 99 ? 0.366 -10.979 -21.293 1.00 93.44 99 VAL A CA 1
ATOM 811 C C . VAL A 1 99 ? -0.509 -10.623 -20.094 1.00 93.44 99 VAL A C 1
ATOM 813 O O . VAL A 1 99 ? -0.038 -10.596 -18.959 1.00 93.44 99 VAL A O 1
ATOM 816 N N . ARG A 1 100 ? -1.784 -10.313 -20.326 1.00 89.38 100 ARG A N 1
ATOM 817 C CA . ARG A 1 100 ? -2.774 -10.090 -19.266 1.00 89.38 100 ARG A CA 1
ATOM 818 C C . ARG A 1 100 ? -4.045 -10.855 -19.602 1.00 89.38 100 ARG A C 1
ATOM 820 O O . ARG A 1 100 ? -4.575 -10.694 -20.698 1.00 89.38 100 ARG A O 1
ATOM 827 N N . ASN A 1 101 ? -4.540 -11.658 -18.661 1.00 88.44 101 ASN A N 1
ATOM 828 C CA . ASN A 1 101 ? -5.739 -12.491 -18.830 1.00 88.44 101 ASN A CA 1
ATOM 829 C C . ASN A 1 101 ? -5.677 -13.363 -20.103 1.00 88.44 101 ASN A C 1
ATOM 831 O O . ASN A 1 101 ? -6.628 -13.407 -20.879 1.00 88.44 101 ASN A O 1
ATOM 835 N N . GLY A 1 102 ? -4.517 -13.976 -20.368 1.00 90.25 102 GLY A N 1
ATOM 836 C CA . GLY A 1 102 ? -4.295 -14.826 -21.545 1.00 90.25 102 GLY A CA 1
ATOM 837 C C . GLY A 1 102 ? -4.162 -14.090 -22.887 1.00 90.25 102 GLY A C 1
ATOM 838 O O . GLY A 1 102 ? -4.025 -14.745 -23.912 1.00 90.25 102 GLY A O 1
ATOM 839 N N . ARG A 1 103 ? -4.181 -12.748 -22.915 1.00 92.94 103 ARG A N 1
ATOM 840 C CA . ARG A 1 103 ? -4.033 -11.944 -24.143 1.00 92.94 103 ARG A CA 1
ATOM 841 C C . ARG A 1 103 ? -2.774 -11.086 -24.109 1.00 92.94 103 ARG A C 1
ATOM 843 O O . ARG A 1 103 ? -2.452 -10.493 -23.077 1.00 92.94 103 ARG A O 1
ATOM 850 N N . ALA A 1 104 ? -2.080 -10.982 -25.240 1.00 94.75 104 ALA A N 1
ATOM 851 C CA . ALA A 1 104 ? -0.928 -10.096 -25.370 1.00 94.75 104 ALA A CA 1
ATOM 852 C C . ALA A 1 104 ? -1.347 -8.625 -25.178 1.00 94.75 104 ALA A C 1
ATOM 854 O O . ALA A 1 104 ? -2.389 -8.184 -25.663 1.00 94.75 104 ALA A O 1
ATOM 855 N N . CYS A 1 105 ? -0.572 -7.867 -24.401 1.00 96.00 105 CYS A N 1
ATOM 856 C CA . CYS A 1 105 ? -0.979 -6.549 -23.921 1.00 96.00 105 CYS A CA 1
ATOM 857 C C . CYS A 1 105 ? -0.865 -5.461 -24.991 1.00 96.00 105 CYS A C 1
ATOM 859 O O . CYS A 1 105 ? -1.783 -4.653 -25.110 1.00 96.00 105 CYS A O 1
ATOM 861 N N . HIS A 1 106 ? 0.273 -5.391 -25.693 1.00 95.12 106 HIS A N 1
ATOM 862 C CA . HIS A 1 106 ? 0.604 -4.430 -26.762 1.00 95.12 106 HIS A CA 1
ATOM 863 C C . HIS A 1 106 ? 0.287 -2.947 -26.487 1.00 95.12 106 HIS A C 1
ATOM 865 O O . HIS A 1 106 ? 0.283 -2.113 -27.391 1.00 95.12 106 HIS A O 1
ATOM 871 N N . ARG A 1 107 ? 0.049 -2.570 -25.225 1.00 95.81 107 ARG A N 1
ATOM 872 C CA . ARG A 1 107 ? -0.220 -1.181 -24.852 1.00 95.81 107 ARG A CA 1
ATOM 873 C C . ARG A 1 107 ? 1.021 -0.334 -25.088 1.00 95.81 107 ARG A C 1
ATOM 875 O O . ARG A 1 107 ? 2.109 -0.694 -24.637 1.00 95.81 107 ARG A O 1
ATOM 882 N N . ARG A 1 108 ? 0.812 0.824 -25.712 1.00 97.00 108 ARG A N 1
ATOM 883 C CA . ARG A 1 108 ? 1.813 1.884 -25.846 1.00 97.00 108 ARG A CA 1
ATOM 884 C C . ARG A 1 108 ? 1.944 2.619 -24.518 1.00 97.00 108 ARG A C 1
ATOM 886 O O . ARG A 1 108 ? 0.969 3.182 -24.023 1.00 97.00 108 ARG A O 1
ATOM 893 N N . VAL A 1 109 ? 3.122 2.558 -23.907 1.00 97.12 109 VAL A N 1
ATOM 894 C CA . VAL A 1 109 ? 3.394 3.126 -22.582 1.00 97.12 109 VAL A CA 1
ATOM 895 C C . VAL A 1 109 ? 4.735 3.844 -22.560 1.00 97.12 109 VAL A C 1
ATOM 897 O O . VAL A 1 109 ? 5.694 3.427 -23.200 1.00 97.12 109 VAL A O 1
ATOM 900 N N . ALA A 1 110 ? 4.809 4.947 -21.817 1.00 96.62 110 ALA A N 1
ATOM 901 C CA . ALA A 1 110 ? 6.064 5.683 -21.660 1.00 96.62 110 ALA A CA 1
ATOM 902 C C . ALA A 1 110 ? 7.028 4.967 -20.700 1.00 96.62 110 ALA A C 1
ATOM 904 O O . ALA A 1 110 ? 8.244 5.079 -20.826 1.00 96.62 110 ALA A O 1
ATOM 905 N N . LYS A 1 111 ? 6.468 4.233 -19.732 1.00 97.25 111 LYS A N 1
ATOM 906 C CA . LYS A 1 111 ? 7.208 3.578 -18.657 1.00 97.25 111 LYS A CA 1
ATOM 907 C C . LYS A 1 111 ? 6.861 2.101 -18.568 1.00 97.25 111 LYS A C 1
ATOM 909 O O . LYS A 1 111 ? 5.685 1.729 -18.638 1.00 97.25 111 LYS A O 1
ATOM 914 N N . ILE A 1 112 ? 7.890 1.293 -18.360 1.00 97.62 112 ILE A N 1
ATOM 915 C CA . ILE A 1 112 ? 7.796 -0.127 -18.021 1.00 97.62 112 ILE A CA 1
ATOM 916 C C . ILE A 1 112 ? 8.474 -0.362 -16.673 1.00 97.62 112 ILE A C 1
ATOM 918 O O . ILE A 1 112 ? 9.404 0.353 -16.291 1.00 97.62 112 ILE A O 1
ATOM 922 N N . TYR A 1 113 ? 7.970 -1.349 -15.946 1.00 96.75 113 TYR A N 1
ATOM 923 C CA . TYR A 1 113 ? 8.227 -1.552 -14.529 1.00 96.75 113 TYR A CA 1
ATOM 924 C C . TYR A 1 113 ? 8.669 -2.986 -14.284 1.00 96.75 113 TYR A C 1
ATOM 926 O O . TYR A 1 113 ? 8.044 -3.918 -14.793 1.00 96.75 113 TYR A O 1
ATOM 934 N N . LEU A 1 114 ? 9.704 -3.150 -13.469 1.00 94.50 114 LEU A N 1
ATOM 935 C CA . LEU A 1 114 ? 10.092 -4.421 -12.876 1.00 94.50 114 LEU A CA 1
ATOM 936 C C . LEU A 1 114 ? 9.806 -4.348 -11.367 1.00 94.50 114 LEU A C 1
ATOM 938 O O . LEU A 1 114 ? 10.560 -3.682 -10.645 1.00 94.50 114 LEU A O 1
ATOM 942 N N . PRO A 1 115 ? 8.707 -4.962 -10.890 1.00 91.50 115 PRO A N 1
ATOM 943 C CA . PRO A 1 115 ? 8.398 -5.012 -9.467 1.00 91.50 115 PRO A CA 1
ATOM 944 C C . PRO A 1 115 ? 9.356 -5.951 -8.722 1.00 91.50 115 PRO A C 1
ATOM 946 O O . PRO A 1 115 ? 9.941 -6.837 -9.347 1.00 91.50 115 PRO A O 1
ATOM 949 N N . PRO A 1 116 ? 9.493 -5.819 -7.389 1.00 86.25 116 PRO A N 1
ATOM 950 C CA . PRO A 1 116 ? 10.368 -6.681 -6.586 1.00 86.25 116 PRO A CA 1
ATOM 951 C C . PRO A 1 116 ? 10.058 -8.179 -6.718 1.00 86.25 116 PRO A C 1
ATOM 953 O O . PRO A 1 116 ? 10.956 -9.010 -6.608 1.00 86.25 116 PRO A O 1
ATOM 956 N N . SER A 1 117 ? 8.788 -8.518 -6.949 1.00 83.06 117 SER A N 1
ATOM 957 C CA . SER A 1 117 ? 8.306 -9.891 -7.124 1.00 83.06 117 SER A CA 1
ATOM 958 C C . SER A 1 117 ? 8.397 -10.406 -8.571 1.00 83.06 117 SER A C 1
ATOM 960 O O . SER A 1 117 ? 8.226 -11.609 -8.805 1.00 83.06 117 SER A O 1
ATOM 962 N N . GLY A 1 118 ? 8.655 -9.514 -9.535 1.00 87.75 118 GLY A N 1
ATOM 963 C CA . GLY A 1 118 ? 8.577 -9.788 -10.967 1.00 87.75 118 GLY A CA 1
ATOM 964 C C . GLY A 1 118 ? 9.919 -10.098 -11.624 1.00 87.75 118 GLY A C 1
ATOM 965 O O . GLY A 1 118 ? 10.986 -9.817 -11.087 1.00 87.75 118 GLY A O 1
ATOM 966 N N . THR A 1 119 ? 9.839 -10.653 -12.834 1.00 91.31 119 THR A N 1
ATOM 967 C CA . THR A 1 119 ? 11.011 -11.054 -13.635 1.00 91.31 119 THR A CA 1
ATOM 968 C C . THR A 1 119 ? 11.215 -10.161 -14.864 1.00 91.31 119 THR A C 1
ATOM 970 O O . THR A 1 119 ? 12.345 -9.865 -15.247 1.00 91.31 119 THR A O 1
ATOM 973 N N . TYR A 1 120 ? 10.126 -9.668 -15.462 1.00 94.56 120 TYR A N 1
ATOM 974 C CA . TYR A 1 120 ? 10.136 -8.897 -16.711 1.00 94.56 120 TYR A CA 1
ATOM 975 C C . TYR A 1 120 ? 9.708 -7.438 -16.495 1.00 94.56 120 TYR A C 1
ATOM 977 O O . TYR A 1 120 ? 8.869 -7.149 -15.637 1.00 94.56 120 TYR A O 1
ATOM 985 N N . PHE A 1 121 ? 10.227 -6.516 -17.312 1.00 96.50 121 PHE A N 1
ATOM 986 C CA . PHE A 1 121 ? 9.744 -5.134 -17.371 1.00 96.50 121 PHE A CA 1
ATOM 987 C C . PHE A 1 121 ? 8.470 -5.062 -18.211 1.00 96.50 121 PHE A C 1
ATOM 989 O O . PHE A 1 121 ? 8.510 -5.145 -19.438 1.00 96.50 121 PHE A O 1
ATOM 996 N N . LEU A 1 122 ? 7.330 -4.857 -17.556 1.00 97.06 122 LEU A N 1
ATOM 997 C CA . LEU A 1 122 ? 6.023 -4.774 -18.209 1.00 97.06 122 LEU A CA 1
ATOM 998 C C . LEU A 1 122 ? 5.320 -3.467 -17.839 1.00 97.06 122 LEU A C 1
ATOM 1000 O O . LEU A 1 122 ? 5.752 -2.721 -16.961 1.00 97.06 122 LEU A O 1
ATOM 1004 N N . CYS A 1 123 ? 4.209 -3.154 -18.504 1.00 96.50 123 CYS A N 1
ATOM 1005 C CA . CYS A 1 123 ? 3.413 -1.998 -18.109 1.00 96.50 123 CYS A CA 1
ATOM 1006 C C . CYS A 1 123 ? 2.755 -2.217 -16.737 1.00 96.50 123 CYS A C 1
ATOM 1008 O O . CYS A 1 123 ? 2.480 -3.348 -16.330 1.00 96.50 123 CYS A O 1
ATOM 1010 N N . ARG A 1 124 ? 2.390 -1.114 -16.068 1.00 94.94 124 ARG A N 1
ATOM 1011 C CA . ARG A 1 124 ? 1.713 -1.147 -14.758 1.00 94.94 124 ARG A CA 1
ATOM 1012 C C . ARG A 1 124 ? 0.453 -2.016 -14.730 1.00 94.94 124 ARG A C 1
ATOM 1014 O O . ARG A 1 124 ? 0.067 -2.508 -13.686 1.00 94.94 124 ARG A O 1
ATOM 1021 N N . HIS A 1 125 ? -0.208 -2.176 -15.875 1.00 93.38 125 HIS A N 1
ATOM 1022 C CA . HIS A 1 125 ? -1.442 -2.944 -15.991 1.00 93.38 125 HIS A CA 1
ATOM 1023 C C . HIS A 1 125 ? -1.199 -4.452 -16.050 1.00 93.38 125 HIS A C 1
ATOM 1025 O O . HIS A 1 125 ? -2.024 -5.199 -15.538 1.00 93.38 125 HIS A O 1
ATOM 1031 N N . CYS A 1 126 ? -0.111 -4.899 -16.683 1.00 94.62 126 CYS A N 1
ATOM 1032 C CA . CYS A 1 126 ? 0.261 -6.316 -16.718 1.00 94.62 126 CYS A CA 1
ATOM 1033 C C . CYS A 1 126 ? 0.707 -6.807 -15.345 1.00 94.62 126 CYS A C 1
ATOM 1035 O O . CYS A 1 126 ? 0.341 -7.904 -14.954 1.00 94.62 126 CYS A O 1
ATOM 1037 N N . HIS A 1 127 ? 1.424 -5.958 -14.609 1.00 92.50 127 HIS A N 1
ATOM 1038 C CA . HIS A 1 127 ? 1.847 -6.235 -13.236 1.00 92.50 127 HIS A CA 1
ATOM 1039 C C . HIS A 1 127 ? 0.787 -5.902 -12.177 1.00 92.50 127 HIS A C 1
ATOM 1041 O O . HIS A 1 127 ? 1.056 -6.031 -10.993 1.00 92.50 127 HIS A O 1
ATOM 1047 N N . ASP A 1 128 ? -0.396 -5.433 -12.590 1.00 91.62 128 ASP A N 1
ATOM 1048 C CA . ASP A 1 128 ? -1.474 -4.981 -11.696 1.00 91.62 128 ASP A CA 1
ATOM 1049 C C . ASP A 1 128 ? -1.005 -4.024 -10.575 1.00 91.62 128 ASP A C 1
ATOM 1051 O O . ASP A 1 128 ? -1.480 -4.061 -9.441 1.00 91.62 128 ASP A O 1
ATOM 1055 N N . LEU A 1 129 ? -0.063 -3.134 -10.903 1.00 92.44 129 LEU A N 1
ATOM 1056 C CA . LEU A 1 129 ? 0.538 -2.211 -9.944 1.00 92.44 129 LEU A CA 1
ATOM 1057 C C . LEU A 1 129 ? -0.447 -1.118 -9.535 1.00 92.44 129 LEU A C 1
ATOM 1059 O O . LEU A 1 129 ? -1.174 -0.549 -10.363 1.00 92.44 129 LEU A O 1
ATOM 1063 N N . SER A 1 130 ? -0.389 -0.758 -8.258 1.00 89.06 130 SER A N 1
ATOM 1064 C CA . SER A 1 130 ? -1.086 0.405 -7.710 1.00 89.06 130 SER A CA 1
ATOM 1065 C C . SER A 1 130 ? -0.089 1.503 -7.327 1.00 89.06 130 SER A C 1
ATOM 1067 O O . SER A 1 130 ? 1.121 1.326 -7.413 1.00 89.06 130 SER A O 1
ATOM 1069 N N . TYR A 1 131 ? -0.602 2.657 -6.920 1.00 87.06 131 TYR A N 1
ATOM 1070 C CA . TYR A 1 131 ? 0.208 3.728 -6.343 1.00 87.06 131 TYR A CA 1
ATOM 1071 C C . TYR A 1 131 ? 0.249 3.581 -4.828 1.00 87.06 131 TYR A C 1
ATOM 1073 O O . TYR A 1 131 ? -0.755 3.196 -4.216 1.00 87.06 131 TYR A O 1
ATOM 1081 N N . GLU A 1 132 ? 1.374 3.935 -4.218 1.00 81.69 132 GLU A N 1
ATOM 1082 C CA . GLU A 1 132 ? 1.527 3.912 -2.765 1.00 81.69 132 GLU A CA 1
ATOM 1083 C C . GLU A 1 132 ? 0.460 4.782 -2.081 1.00 81.69 132 GLU A C 1
ATOM 1085 O O . GLU A 1 132 ? -0.182 4.353 -1.123 1.00 81.69 132 GLU A O 1
ATOM 1090 N N . SER A 1 133 ? 0.172 5.961 -2.638 1.00 77.38 133 SER A N 1
ATOM 1091 C CA . SER A 1 133 ? -0.851 6.889 -2.132 1.00 77.38 133 SER A CA 1
ATOM 1092 C C . SER A 1 133 ? -2.253 6.278 -2.039 1.00 77.38 133 SER A C 1
ATOM 1094 O O . SER A 1 133 ? -3.004 6.611 -1.126 1.00 77.38 133 SER A O 1
ATOM 1096 N N . ARG A 1 134 ? -2.602 5.342 -2.935 1.00 75.44 134 ARG A N 1
ATOM 1097 C CA . ARG A 1 134 ? -3.890 4.626 -2.906 1.00 75.44 134 ARG A CA 1
ATOM 1098 C C . ARG A 1 134 ? -3.940 3.526 -1.849 1.00 75.44 134 ARG A C 1
ATOM 1100 O O . ARG A 1 134 ? -5.030 3.127 -1.455 1.00 75.44 134 ARG A O 1
ATOM 1107 N N . GLN A 1 135 ? -2.783 3.016 -1.433 1.00 70.81 135 GLN A N 1
ATOM 1108 C CA . GLN A 1 135 ? -2.667 1.944 -0.442 1.00 70.81 135 GLN A CA 1
ATOM 1109 C C . GLN A 1 135 ? -2.333 2.466 0.963 1.00 70.81 135 GLN A C 1
ATOM 1111 O O . GLN A 1 135 ? -2.464 1.730 1.941 1.00 70.81 135 GLN A O 1
ATOM 1116 N N . ARG A 1 136 ? -1.925 3.735 1.098 1.00 67.31 136 ARG A N 1
ATOM 1117 C CA . ARG A 1 136 ? -1.741 4.381 2.400 1.00 67.31 136 ARG A CA 1
ATOM 1118 C C . ARG A 1 136 ? -3.098 4.561 3.080 1.00 67.31 136 ARG A C 1
ATOM 1120 O O . ARG A 1 136 ? -3.964 5.300 2.615 1.00 67.31 136 ARG A O 1
ATOM 1127 N N . HIS A 1 137 ? -3.270 3.916 4.231 1.00 67.12 137 HIS A N 1
ATOM 1128 C CA . HIS A 1 137 ? -4.386 4.209 5.122 1.00 67.12 137 HIS A CA 1
ATOM 1129 C C . HIS A 1 137 ? -4.166 5.593 5.744 1.00 67.12 137 HIS A C 1
ATOM 1131 O O . HIS A 1 137 ? -3.496 5.715 6.767 1.00 67.12 137 HIS A O 1
ATOM 1137 N N . ILE A 1 138 ? -4.720 6.634 5.123 1.00 65.25 138 ILE A N 1
ATOM 1138 C CA . ILE A 1 138 ? -4.799 7.971 5.718 1.00 65.25 138 ILE A CA 1
ATOM 1139 C C . ILE A 1 138 ? -5.882 7.916 6.806 1.00 65.25 138 ILE A C 1
ATOM 1141 O O . ILE A 1 138 ? -7.046 7.691 6.458 1.00 65.25 138 ILE A O 1
ATOM 1145 N N . PRO A 1 139 ? -5.536 8.076 8.102 1.00 70.75 139 PRO A N 1
ATOM 1146 C CA . PRO A 1 139 ? -6.524 8.138 9.173 1.00 70.75 139 PRO A CA 1
ATOM 1147 C C . PRO A 1 139 ? -7.597 9.196 8.874 1.00 70.75 139 PRO A C 1
ATOM 1149 O O . PRO A 1 139 ? -7.242 10.252 8.346 1.00 70.75 139 PRO A O 1
ATOM 1152 N N . PRO A 1 140 ? -8.873 8.965 9.240 1.00 77.81 140 PRO A N 1
ATOM 1153 C CA . PRO A 1 140 ? -9.965 9.908 8.978 1.00 77.81 140 PRO A CA 1
ATOM 1154 C C . PRO A 1 140 ? -9.638 11.348 9.393 1.00 77.81 140 PRO A C 1
ATOM 1156 O O . PRO A 1 140 ? -9.881 12.274 8.629 1.00 77.81 140 PRO A O 1
ATOM 1159 N N . TYR A 1 141 ? -8.975 11.508 10.542 1.00 82.50 141 TYR A N 1
ATOM 1160 C CA . TYR A 1 141 ? -8.518 12.793 11.073 1.00 82.50 141 TYR A CA 1
ATOM 1161 C C . TYR A 1 141 ? -7.692 13.629 10.081 1.00 82.50 141 TYR A C 1
ATOM 1163 O O . TYR A 1 141 ? -7.948 14.816 9.927 1.00 82.50 141 TYR A O 1
ATOM 1171 N N . TRP A 1 142 ? -6.734 13.026 9.368 1.00 81.31 142 TRP A N 1
ATOM 1172 C CA . TRP A 1 142 ? -5.869 13.773 8.445 1.00 81.31 142 TRP A CA 1
ATOM 1173 C C . TRP A 1 142 ? -6.615 14.245 7.193 1.00 81.31 142 TRP A C 1
ATOM 1175 O O . TRP A 1 142 ? -6.341 15.330 6.699 1.00 81.31 142 TRP A O 1
ATOM 1185 N N . ARG A 1 143 ? -7.613 13.484 6.722 1.00 82.50 143 ARG A N 1
ATOM 1186 C CA . ARG A 1 143 ? -8.478 13.929 5.613 1.00 82.50 143 ARG A CA 1
ATOM 1187 C C . ARG A 1 143 ? -9.358 15.109 6.021 1.00 82.50 143 ARG A C 1
ATOM 1189 O O . ARG A 1 143 ? -9.590 16.004 5.216 1.00 82.50 143 ARG A O 1
ATOM 1196 N N . LEU A 1 144 ? -9.855 15.086 7.258 1.00 88.81 144 LEU A N 1
ATOM 1197 C CA . LEU A 1 144 ? -10.641 16.180 7.824 1.00 88.81 144 LEU A CA 1
ATOM 1198 C C . LEU A 1 144 ? -9.784 17.436 8.011 1.00 88.81 144 LEU A C 1
ATOM 1200 O O . LEU A 1 144 ? -10.244 18.521 7.680 1.00 88.81 144 LEU A O 1
ATOM 1204 N N . MET A 1 145 ? -8.525 17.282 8.434 1.00 88.31 145 MET A N 1
ATOM 1205 C CA . MET A 1 145 ? -7.577 18.395 8.541 1.00 88.31 145 MET A CA 1
ATOM 1206 C C . MET A 1 145 ? -7.316 19.065 7.182 1.00 88.31 145 MET A C 1
ATOM 1208 O O . MET A 1 145 ? -7.455 20.280 7.066 1.00 88.31 145 MET A O 1
ATOM 1212 N N . ASP A 1 146 ? -7.026 18.283 6.134 1.00 87.81 146 ASP A N 1
ATOM 1213 C CA . ASP A 1 146 ? -6.849 18.818 4.773 1.00 87.81 146 ASP A CA 1
ATOM 1214 C C . ASP A 1 146 ? -8.099 19.573 4.294 1.00 87.81 146 ASP A C 1
ATOM 1216 O O . ASP A 1 146 ? -8.004 20.611 3.634 1.00 87.81 146 ASP A O 1
ATOM 1220 N N . ARG A 1 147 ? -9.290 19.052 4.620 1.00 92.88 147 ARG A N 1
ATOM 1221 C CA . ARG A 1 147 ? -10.557 19.697 4.269 1.00 92.88 147 ARG A CA 1
ATOM 1222 C C . ARG A 1 147 ? -10.752 21.005 5.029 1.00 92.88 147 ARG A C 1
ATOM 1224 O O . ARG A 1 147 ? -11.174 21.985 4.422 1.00 92.88 147 ARG A O 1
ATOM 1231 N N . LEU A 1 148 ? -10.407 21.035 6.313 1.00 94.06 148 LEU A N 1
ATOM 1232 C CA . LEU A 1 148 ? -10.492 22.230 7.145 1.00 94.06 148 LEU A CA 1
ATOM 1233 C C . LEU A 1 148 ? -9.600 23.355 6.602 1.00 94.06 148 LEU A C 1
ATOM 1235 O O . LEU A 1 148 ? -10.081 24.471 6.449 1.00 94.06 148 LEU A O 1
ATOM 1239 N N . TRP A 1 149 ? -8.370 23.049 6.174 1.00 92.06 149 TRP A N 1
ATOM 1240 C CA . TRP A 1 149 ? -7.492 24.024 5.505 1.00 92.06 149 TRP A CA 1
ATOM 1241 C C . TRP A 1 149 ? -8.074 24.578 4.196 1.00 92.06 149 TRP A C 1
ATOM 1243 O O . TRP A 1 149 ? -7.885 25.747 3.865 1.00 92.06 149 TRP A O 1
ATOM 1253 N N . GLN A 1 150 ? -8.796 23.767 3.416 1.00 93.12 150 GLN A N 1
ATOM 1254 C CA . GLN A 1 150 ? -9.481 24.261 2.211 1.00 93.12 150 GLN A CA 1
ATOM 1255 C C . GLN A 1 150 ? -10.650 25.192 2.553 1.00 93.12 150 GLN A C 1
ATOM 1257 O O . GLN A 1 150 ? -10.885 26.177 1.845 1.00 93.12 150 GLN A O 1
ATOM 1262 N N . LEU A 1 151 ? -11.396 24.865 3.610 1.00 94.31 151 LEU A N 1
ATOM 1263 C CA . LEU A 1 151 ? -12.522 25.666 4.081 1.00 94.31 151 LEU A CA 1
ATOM 1264 C C . LEU A 1 151 ? -12.049 26.991 4.674 1.00 94.31 151 LEU A C 1
ATOM 1266 O O . LEU A 1 151 ? -12.611 28.021 4.325 1.00 94.31 151 LEU A O 1
ATOM 1270 N N . GLU A 1 152 ? -10.973 26.983 5.459 1.00 94.69 152 GLU A N 1
ATOM 1271 C CA . GLU A 1 152 ? -10.311 28.182 5.984 1.00 94.69 152 GLU A CA 1
ATOM 1272 C C . GLU A 1 152 ? -9.946 29.148 4.850 1.00 94.69 152 GLU A C 1
ATOM 1274 O O . GLU A 1 152 ? -10.427 30.279 4.825 1.00 94.69 152 GLU A O 1
ATOM 1279 N N . ARG A 1 153 ? -9.253 28.660 3.811 1.00 93.31 153 ARG A N 1
ATOM 1280 C CA . ARG A 1 153 ? -8.951 29.466 2.612 1.00 93.31 153 ARG A CA 1
ATOM 1281 C C . ARG A 1 153 ? -10.200 30.013 1.922 1.00 93.31 153 ARG A C 1
ATOM 1283 O O . ARG A 1 153 ? -10.165 31.097 1.350 1.00 93.31 153 ARG A O 1
ATOM 1290 N N . THR A 1 154 ? -11.297 29.258 1.925 1.00 93.62 154 THR A N 1
ATOM 1291 C CA . THR A 1 154 ? -12.563 29.707 1.326 1.00 93.62 154 THR A CA 1
ATOM 1292 C C . THR A 1 154 ? -13.212 30.806 2.168 1.00 93.62 154 THR A C 1
ATOM 1294 O O . THR A 1 154 ? -13.720 31.774 1.609 1.00 93.62 154 THR A O 1
ATOM 1297 N N . LEU A 1 155 ? -13.181 30.673 3.495 1.00 94.31 155 LEU A N 1
ATOM 1298 C CA . LEU A 1 155 ? -13.713 31.657 4.436 1.00 94.31 155 LEU A CA 1
ATOM 1299 C C . LEU A 1 155 ? -12.912 32.965 4.430 1.00 94.31 155 LEU A C 1
ATOM 1301 O O . LEU A 1 155 ? -13.509 34.019 4.625 1.00 94.31 155 LEU A O 1
ATOM 1305 N N . GLU A 1 156 ? -11.602 32.904 4.170 1.00 93.44 156 GLU A N 1
ATOM 1306 C CA . GLU A 1 156 ? -10.736 34.080 4.003 1.00 93.44 156 GLU A CA 1
ATOM 1307 C C . GLU A 1 156 ? -10.986 34.829 2.686 1.00 93.44 156 GLU A C 1
ATOM 1309 O O . GLU A 1 156 ? -10.918 36.056 2.643 1.00 93.44 156 GLU A O 1
ATOM 1314 N N . GLN A 1 157 ? -11.241 34.103 1.593 1.00 93.38 157 GLN A N 1
ATOM 1315 C CA . GLN A 1 157 ? -11.357 34.691 0.252 1.00 93.38 157 GLN A CA 1
ATOM 1316 C C . GLN A 1 157 ? -12.766 35.193 -0.085 1.00 93.38 157 GLN A C 1
ATOM 1318 O O . GLN A 1 157 ? -12.918 36.078 -0.927 1.00 93.38 157 GLN A O 1
ATOM 1323 N N . GLU A 1 158 ? -13.803 34.611 0.516 1.00 92.44 158 GLU A N 1
ATOM 1324 C CA . GLU A 1 158 ? -15.193 34.975 0.242 1.00 92.44 158 GLU A CA 1
ATOM 1325 C C . GLU A 1 158 ? -15.696 36.051 1.220 1.00 92.44 158 GLU A C 1
ATOM 1327 O O . GLU A 1 158 ? -15.460 35.946 2.423 1.00 92.44 158 GLU A O 1
ATOM 1332 N N . PRO A 1 159 ? -16.460 37.058 0.756 1.00 92.75 159 PRO A N 1
ATOM 1333 C CA . PRO A 1 159 ? -17.071 38.025 1.656 1.00 92.75 159 PRO A CA 1
ATOM 1334 C C . PRO A 1 159 ? -18.084 37.350 2.588 1.00 92.75 159 PRO A C 1
ATOM 1336 O O . PRO A 1 159 ? -18.922 36.548 2.153 1.00 92.75 159 PRO A O 1
ATOM 1339 N N . VAL A 1 160 ? -18.046 37.742 3.862 1.00 92.81 160 VAL A N 1
ATOM 1340 C CA . VAL A 1 160 ? -18.951 37.246 4.905 1.00 92.81 160 VAL A CA 1
ATOM 1341 C C . VAL A 1 160 ? -20.413 37.426 4.479 1.00 92.81 160 VAL A C 1
ATOM 1343 O O . VAL A 1 160 ? -20.809 38.470 3.963 1.00 92.81 160 VAL A O 1
ATOM 1346 N N . GLY A 1 161 ? -21.227 36.386 4.680 1.00 86.62 161 GLY A N 1
ATOM 1347 C CA . GLY A 1 161 ? -22.665 36.400 4.378 1.00 86.62 161 GLY A CA 1
ATOM 1348 C C . GLY A 1 161 ? -23.052 35.967 2.958 1.00 86.62 161 GLY A C 1
ATOM 1349 O O . GLY A 1 161 ? -24.229 35.724 2.701 1.00 86.62 161 GLY A O 1
ATOM 1350 N N . ARG A 1 162 ? -22.099 35.783 2.033 1.00 91.44 162 ARG A N 1
ATOM 1351 C CA . ARG A 1 162 ? -22.380 35.159 0.724 1.00 91.44 162 ARG A CA 1
ATOM 1352 C C . ARG A 1 162 ? -22.728 33.677 0.888 1.00 91.44 162 ARG A C 1
ATOM 1354 O O . ARG A 1 162 ? -22.186 32.997 1.752 1.00 91.44 162 ARG A O 1
ATOM 1361 N N . SER A 1 163 ? -23.552 33.137 -0.015 1.00 93.88 163 SER A N 1
ATOM 1362 C CA . SER A 1 163 ? -23.970 31.721 0.024 1.00 93.88 163 SER A CA 1
ATOM 1363 C C . SER A 1 163 ? -22.790 30.741 0.071 1.00 93.88 163 SER A C 1
ATOM 1365 O O . SER A 1 163 ? -22.842 29.742 0.783 1.00 93.88 163 SER A O 1
ATOM 1367 N N . LYS A 1 164 ? -21.702 31.030 -0.654 1.00 91.88 164 LYS A N 1
ATOM 1368 C CA . LYS A 1 164 ? -20.495 30.193 -0.647 1.00 91.88 164 LYS A CA 1
ATOM 1369 C C . LYS A 1 164 ? -19.768 30.239 0.702 1.00 91.88 164 LYS A C 1
ATOM 1371 O O . LYS A 1 164 ? -19.383 29.186 1.198 1.00 91.88 164 LYS A O 1
ATOM 1376 N N . TRP A 1 165 ? -19.669 31.420 1.316 1.00 96.25 165 TRP A N 1
ATOM 1377 C CA . TRP A 1 165 ? -19.128 31.594 2.666 1.00 96.25 165 TRP A CA 1
ATOM 1378 C C . TRP A 1 165 ? -19.985 30.868 3.711 1.00 96.25 165 TRP A C 1
ATOM 1380 O O . TRP A 1 165 ? -19.466 30.083 4.494 1.00 96.25 165 TRP A O 1
ATOM 1390 N N . GLN A 1 166 ? -21.312 31.042 3.670 1.00 93.69 166 GLN A N 1
ATOM 1391 C CA . GLN A 1 166 ? -22.246 30.391 4.601 1.00 93.69 166 GLN A CA 1
ATOM 1392 C C . GLN A 1 166 ? -22.167 28.862 4.521 1.00 93.69 166 GLN A C 1
ATOM 1394 O O . GLN A 1 166 ? -22.151 28.186 5.546 1.00 93.69 166 GLN A O 1
ATOM 1399 N N . LYS A 1 167 ? -22.076 28.311 3.304 1.00 94.06 167 LYS A N 1
ATOM 1400 C CA . LYS A 1 167 ? -21.872 26.872 3.096 1.00 94.06 167 LYS A CA 1
ATOM 1401 C C . LYS A 1 167 ? -20.534 26.402 3.659 1.00 94.06 167 LYS A C 1
ATOM 1403 O O . LYS A 1 167 ? -20.505 25.368 4.316 1.00 94.06 167 LYS A O 1
ATOM 1408 N N . ALA A 1 168 ? -19.457 27.155 3.428 1.00 93.50 168 ALA A N 1
ATOM 1409 C CA . ALA A 1 168 ? -18.144 26.822 3.969 1.00 93.50 168 ALA A CA 1
ATOM 1410 C C . ALA A 1 168 ? -18.140 26.851 5.506 1.00 93.50 168 ALA A C 1
ATOM 1412 O O . ALA A 1 168 ? -17.604 25.934 6.112 1.00 93.50 168 ALA A O 1
ATOM 1413 N N . ALA A 1 169 ? -18.797 27.832 6.134 1.00 93.94 169 ALA A N 1
ATOM 1414 C CA . ALA A 1 169 ? -18.892 27.942 7.590 1.00 93.94 169 ALA A CA 1
ATOM 1415 C C . ALA A 1 169 ? -19.636 26.748 8.213 1.00 93.94 169 ALA A C 1
ATOM 1417 O O . ALA A 1 169 ? -19.112 26.102 9.117 1.00 93.94 169 ALA A O 1
ATOM 1418 N N . LEU A 1 170 ? -20.805 26.388 7.664 1.00 94.88 170 LEU A N 1
ATOM 1419 C CA . LEU A 1 170 ? -21.564 25.210 8.108 1.00 94.88 170 LEU A CA 1
ATOM 1420 C C . LEU A 1 170 ? -20.768 23.909 7.934 1.00 94.88 170 LEU A C 1
ATOM 1422 O O . LEU A 1 170 ? -20.843 23.007 8.769 1.00 94.88 170 LEU A O 1
ATOM 1426 N N . GLU A 1 171 ? -20.006 23.797 6.844 1.00 94.81 171 GLU A N 1
ATOM 1427 C CA . GLU A 1 171 ? -19.144 22.641 6.612 1.00 94.81 171 GLU A CA 1
ATOM 1428 C C . GLU A 1 171 ? -17.977 22.597 7.610 1.00 94.81 171 GLU A C 1
ATOM 1430 O O . GLU A 1 171 ? -17.650 21.518 8.102 1.00 94.81 171 GLU A O 1
ATOM 1435 N N . THR A 1 172 ? -17.390 23.744 7.964 1.00 95.38 172 THR A N 1
ATOM 1436 C CA . THR A 1 172 ? -16.331 23.836 8.981 1.00 95.38 172 THR A CA 1
ATOM 1437 C C . THR A 1 172 ? -16.817 23.316 10.330 1.00 95.38 172 THR A C 1
ATOM 1439 O O . THR A 1 172 ? -16.141 22.475 10.924 1.00 95.38 172 THR A O 1
ATOM 1442 N N . ASP A 1 173 ? -18.007 23.725 10.780 1.00 93.38 173 ASP A N 1
ATOM 1443 C CA . ASP A 1 173 ? -18.596 23.239 12.036 1.00 93.38 173 ASP A CA 1
ATOM 1444 C C . ASP A 1 173 ? -18.796 21.714 12.016 1.00 93.38 173 ASP A C 1
ATOM 1446 O O . ASP A 1 173 ? -18.453 21.009 12.972 1.00 93.38 173 ASP A O 1
ATOM 1450 N N . ALA A 1 174 ? -19.287 21.175 10.895 1.00 93.31 174 ALA A N 1
ATOM 1451 C CA . ALA A 1 174 ? -19.467 19.736 10.720 1.00 93.31 174 ALA A CA 1
ATOM 1452 C C . ALA A 1 174 ? -18.130 18.969 10.722 1.00 93.31 174 ALA A C 1
ATOM 1454 O O . ALA A 1 174 ? -18.027 17.900 11.332 1.00 93.31 174 ALA A O 1
ATOM 1455 N N . VAL A 1 175 ? -17.095 19.503 10.064 1.00 92.06 175 VAL A N 1
ATOM 1456 C CA . VAL A 1 175 ? -15.749 18.910 10.028 1.00 92.06 175 VAL A CA 1
ATOM 1457 C C . VAL A 1 175 ? -15.115 18.928 11.420 1.00 92.06 175 VAL A C 1
ATOM 1459 O O . VAL A 1 175 ? -14.603 17.895 11.855 1.00 92.06 175 VAL A O 1
ATOM 1462 N N . LEU A 1 176 ? -15.207 20.041 12.153 1.00 91.00 176 LEU A N 1
ATOM 1463 C CA . LEU A 1 176 ? -14.715 20.155 13.530 1.00 91.00 176 LEU A CA 1
ATOM 1464 C C . LEU A 1 176 ? -15.395 19.145 14.466 1.00 91.00 176 LEU A C 1
ATOM 1466 O O . LEU A 1 176 ? -14.716 18.448 15.225 1.00 91.00 176 LEU A O 1
ATOM 1470 N N . ALA A 1 177 ? -16.719 18.985 14.363 1.00 89.19 177 ALA A N 1
ATOM 1471 C CA . ALA A 1 177 ? -17.451 17.976 15.127 1.00 89.19 177 ALA A CA 1
ATOM 1472 C C . ALA A 1 177 ? -16.966 16.546 14.812 1.00 89.19 177 ALA A C 1
ATOM 1474 O O . ALA A 1 177 ? -16.746 15.744 15.723 1.00 89.19 177 ALA A O 1
ATOM 1475 N N . GLN A 1 178 ? -16.728 16.222 13.535 1.00 87.06 178 GLN A N 1
ATOM 1476 C CA . GLN A 1 178 ? -16.193 14.916 13.129 1.00 87.06 178 GLN A CA 1
ATOM 1477 C C . GLN A 1 178 ? -14.751 14.685 13.596 1.00 87.06 178 GLN A C 1
ATOM 1479 O O . GLN A 1 178 ? -14.400 13.559 13.964 1.00 87.06 178 GLN A O 1
ATOM 1484 N N . MET A 1 179 ? -13.915 15.727 13.605 1.00 86.19 179 MET A N 1
ATOM 1485 C CA . MET A 1 179 ? -12.539 15.647 14.096 1.00 86.19 179 MET A CA 1
ATOM 1486 C C . MET A 1 179 ? -12.492 15.310 15.584 1.00 86.19 179 MET A C 1
ATOM 1488 O O . MET A 1 179 ? -11.705 14.442 15.960 1.00 86.19 179 MET A O 1
ATOM 1492 N N . ASN A 1 180 ? -13.383 15.893 16.394 1.00 84.69 180 ASN A N 1
ATOM 1493 C CA . ASN A 1 180 ? -13.513 15.551 17.813 1.00 84.69 180 ASN A CA 1
ATOM 1494 C C . ASN A 1 180 ? -13.873 14.070 18.019 1.00 84.69 180 ASN A C 1
ATOM 1496 O O . ASN A 1 180 ? -13.278 13.407 18.860 1.00 84.69 180 ASN A O 1
ATOM 1500 N N . MET A 1 181 ? -14.780 13.507 17.211 1.00 80.19 181 MET A N 1
ATOM 1501 C CA . MET A 1 181 ? -15.146 12.082 17.315 1.00 80.19 181 MET A CA 1
ATOM 1502 C C . MET A 1 181 ? -14.035 11.117 16.872 1.00 80.19 181 MET A C 1
ATOM 1504 O O . MET A 1 181 ? -14.035 9.938 17.227 1.00 80.19 181 MET A O 1
ATOM 1508 N N . CYS A 1 182 ? -13.117 11.580 16.024 1.00 75.75 182 CYS A N 1
ATOM 1509 C CA . CYS A 1 182 ? -12.035 10.774 15.467 1.00 75.75 182 CYS A CA 1
ATOM 1510 C C . CYS A 1 182 ? -10.663 11.145 16.036 1.00 75.75 182 CYS A C 1
ATOM 1512 O O . CYS A 1 182 ? -9.660 10.743 15.433 1.00 75.75 182 CYS A O 1
ATOM 1514 N N . ASP A 1 183 ? -10.618 11.854 17.169 1.00 79.06 183 ASP A N 1
ATOM 1515 C CA . ASP A 1 183 ? -9.395 12.406 17.746 1.00 79.06 183 ASP A CA 1
ATOM 1516 C C . ASP A 1 183 ? -8.330 11.306 17.967 1.00 79.06 183 ASP A C 1
ATOM 1518 O O . ASP A 1 183 ? -8.474 10.411 18.814 1.00 79.06 183 ASP A O 1
ATOM 1522 N N . PRO A 1 184 ? -7.227 11.322 17.195 1.00 72.06 184 PRO A N 1
ATOM 1523 C CA . PRO A 1 184 ? -6.136 10.375 17.366 1.00 72.06 184 PRO A CA 1
ATOM 1524 C C . PRO A 1 184 ? -5.472 10.495 18.741 1.00 72.06 184 PRO A C 1
ATOM 1526 O O . PRO A 1 184 ? -4.939 9.496 19.238 1.00 72.06 184 PRO A O 1
ATOM 1529 N N . LEU A 1 185 ? -5.497 11.685 19.354 1.00 79.50 185 LEU A N 1
ATOM 1530 C CA . LEU A 1 185 ? -4.903 11.932 20.664 1.00 79.50 185 LEU A CA 1
ATOM 1531 C C . LEU A 1 185 ? -5.664 11.194 21.755 1.00 79.50 185 LEU A C 1
ATOM 1533 O O . LEU A 1 185 ? -5.025 10.622 22.632 1.00 79.50 185 LEU A O 1
ATOM 1537 N N . GLU A 1 186 ? -6.990 11.111 21.679 1.00 80.81 186 GLU A N 1
ATOM 1538 C CA . GLU A 1 186 ? -7.788 10.335 22.628 1.00 80.81 186 G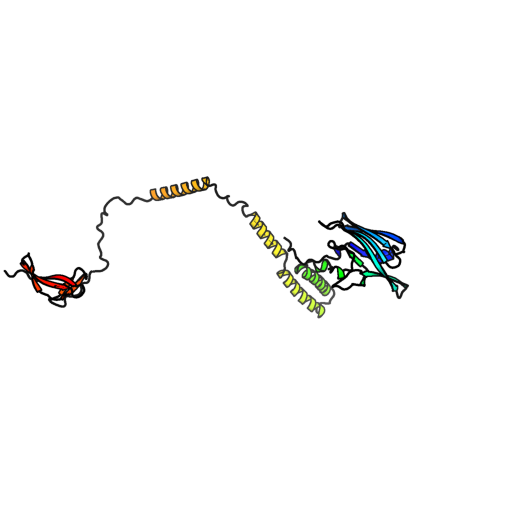LU A CA 1
ATOM 1539 C C . GLU A 1 186 ? -7.387 8.849 22.613 1.00 80.81 186 GLU A C 1
ATOM 1541 O O . GLU A 1 186 ? -7.092 8.251 23.654 1.00 80.81 186 GLU A O 1
ATOM 1546 N N . LYS A 1 187 ? -7.236 8.258 21.419 1.00 76.81 187 LYS A N 1
ATOM 1547 C CA . LYS A 1 187 ? -6.765 6.867 21.263 1.00 76.81 187 LYS A CA 1
ATOM 1548 C 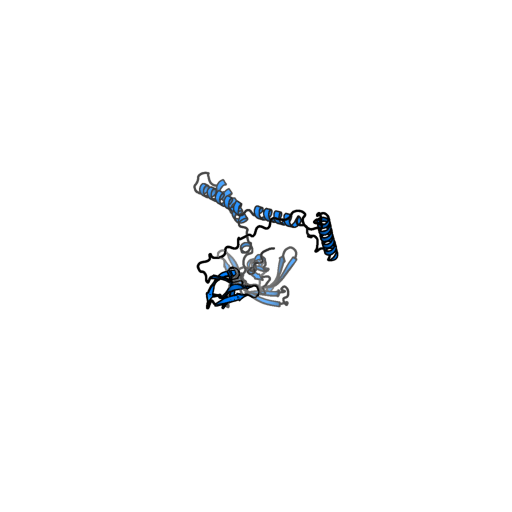C . LYS A 1 187 ? -5.345 6.668 21.793 1.00 76.81 187 LYS A C 1
ATOM 1550 O O . LYS A 1 187 ? -5.050 5.620 22.377 1.00 76.81 187 LYS A O 1
ATOM 1555 N N . LEU A 1 188 ? -4.459 7.641 21.575 1.00 81.25 188 LEU A N 1
ATOM 1556 C CA . LEU A 1 188 ? -3.086 7.612 22.079 1.00 81.25 188 LEU A CA 1
ATOM 1557 C C . LEU A 1 188 ? -3.037 7.760 23.602 1.00 81.25 188 LEU A C 1
ATOM 1559 O O . LEU A 1 188 ? -2.347 6.969 24.240 1.00 81.25 188 LEU A O 1
ATOM 1563 N N . ARG A 1 189 ? -3.813 8.679 24.188 1.00 86.19 189 ARG A N 1
ATOM 1564 C CA . ARG A 1 189 ? -3.965 8.858 25.641 1.00 86.19 189 ARG A CA 1
ATOM 1565 C C . ARG A 1 189 ? -4.486 7.580 26.296 1.00 86.19 189 ARG A C 1
ATOM 1567 O O . ARG A 1 189 ? -3.855 7.066 27.213 1.00 86.19 189 ARG A O 1
ATOM 1574 N N . ALA A 1 190 ? -5.545 6.975 25.754 1.00 83.50 190 ALA A N 1
ATOM 1575 C CA . ALA A 1 190 ? -6.076 5.700 26.244 1.00 83.50 190 ALA A CA 1
ATOM 1576 C C . ALA A 1 190 ? -5.076 4.535 26.108 1.00 83.50 190 ALA A C 1
ATOM 1578 O O . ALA A 1 190 ? -5.102 3.564 26.869 1.00 83.50 190 ALA A O 1
ATOM 1579 N N . ARG A 1 191 ? -4.192 4.573 25.104 1.00 83.50 191 ARG A N 1
ATOM 1580 C CA . ARG A 1 191 ? -3.103 3.598 24.970 1.00 83.50 191 ARG A CA 1
ATOM 1581 C C . ARG A 1 191 ? -1.979 3.859 25.972 1.00 83.50 191 ARG A C 1
ATOM 1583 O O . ARG A 1 191 ? -1.473 2.892 26.531 1.00 83.50 191 ARG A O 1
ATOM 1590 N N . ALA A 1 192 ? -1.599 5.115 26.186 1.00 87.62 192 ALA A N 1
ATOM 1591 C CA . ALA A 1 192 ? -0.608 5.510 27.179 1.00 87.62 192 ALA A CA 1
ATOM 1592 C C . ALA A 1 192 ? -1.055 5.084 28.583 1.00 87.62 192 ALA A C 1
ATOM 1594 O O . ALA A 1 192 ? -0.313 4.364 29.241 1.00 87.62 192 ALA A O 1
ATOM 1595 N N . ALA A 1 193 ? -2.309 5.362 28.956 1.00 87.38 193 ALA A N 1
ATOM 1596 C CA . ALA A 1 193 ? -2.900 4.926 30.222 1.00 87.38 193 ALA A CA 1
ATOM 1597 C C . ALA A 1 193 ? -2.836 3.397 30.409 1.00 87.38 193 ALA A C 1
ATOM 1599 O O . ALA A 1 193 ? -2.409 2.907 31.450 1.00 87.38 193 ALA A O 1
ATOM 1600 N N . ARG A 1 194 ? -3.164 2.610 29.371 1.00 85.50 194 ARG A N 1
ATOM 1601 C CA . ARG A 1 194 ? -3.020 1.139 29.411 1.00 85.50 194 ARG A CA 1
ATOM 1602 C C . ARG A 1 194 ? -1.572 0.683 29.576 1.00 85.50 194 ARG A C 1
ATOM 1604 O O . ARG A 1 194 ? -1.315 -0.317 30.238 1.00 85.50 194 ARG A O 1
ATOM 1611 N N . LEU A 1 195 ? -0.623 1.366 28.938 1.00 85.38 195 LEU A N 1
ATOM 1612 C CA . LEU A 1 195 ? 0.800 1.053 29.081 1.00 85.38 195 LEU A CA 1
ATOM 1613 C C . LEU A 1 195 ? 1.313 1.413 30.478 1.00 85.38 195 LEU A C 1
ATOM 1615 O O . LEU A 1 195 ? 2.126 0.673 31.023 1.00 85.38 195 LEU A O 1
ATOM 1619 N N . GLU A 1 196 ? 0.836 2.508 31.061 1.00 85.12 196 GLU A N 1
ATOM 1620 C CA . GLU A 1 196 ? 1.112 2.885 32.448 1.00 85.12 196 GLU A CA 1
ATOM 1621 C C . GLU A 1 196 ? 0.544 1.858 33.427 1.00 85.12 196 GLU A C 1
ATOM 1623 O O . GLU A 1 196 ? 1.280 1.395 34.291 1.00 85.12 196 GLU A O 1
ATOM 1628 N N . GLU A 1 197 ? -0.695 1.399 33.232 1.00 82.00 197 GLU A N 1
ATOM 1629 C CA . GLU A 1 197 ? -1.294 0.311 34.017 1.00 82.00 197 GLU A CA 1
ATOM 1630 C C . GLU A 1 197 ? -0.496 -1.002 33.889 1.00 82.00 197 GLU A C 1
ATOM 1632 O O . GLU A 1 197 ? -0.260 -1.719 34.860 1.00 82.00 197 GLU A O 1
ATOM 1637 N N . GLN A 1 198 ? -0.018 -1.327 32.686 1.00 77.44 198 GLN A N 1
ATOM 1638 C CA . GLN A 1 198 ? 0.846 -2.492 32.472 1.00 77.44 198 GLN A CA 1
ATOM 1639 C C . GLN A 1 198 ? 2.226 -2.340 33.120 1.00 77.44 198 GLN A C 1
ATOM 1641 O O . GLN A 1 198 ? 2.808 -3.338 33.542 1.00 77.44 198 GLN A O 1
ATOM 1646 N N . ARG A 1 199 ? 2.765 -1.117 33.181 1.00 75.31 199 ARG A N 1
ATOM 1647 C CA . ARG A 1 199 ? 4.034 -0.811 33.857 1.00 75.31 199 ARG A CA 1
ATOM 1648 C C . ARG A 1 199 ? 3.890 -0.839 35.377 1.00 75.31 199 ARG A C 1
ATOM 1650 O O . ARG A 1 199 ? 4.817 -1.291 36.041 1.00 75.31 199 ARG A O 1
ATOM 1657 N N . SER A 1 200 ? 2.764 -0.359 35.905 1.00 72.50 200 SER A N 1
ATOM 1658 C CA . SER A 1 200 ? 2.465 -0.342 37.340 1.00 72.50 200 SER A CA 1
ATOM 1659 C C . SER A 1 200 ? 2.048 -1.717 37.861 1.00 72.50 200 SER A C 1
ATOM 1661 O O . SER A 1 200 ? 2.249 -2.011 39.040 1.00 72.50 200 SER A O 1
ATOM 1663 N N . ARG A 1 201 ? 1.548 -2.605 36.989 1.00 67.25 201 ARG A N 1
ATOM 1664 C CA . ARG A 1 201 ? 1.377 -4.021 37.324 1.00 67.25 201 ARG A CA 1
ATOM 1665 C C . ARG A 1 201 ? 2.729 -4.633 37.707 1.00 67.25 201 ARG A C 1
ATOM 1667 O O . ARG A 1 201 ? 3.662 -4.623 36.899 1.00 67.25 201 ARG A O 1
ATOM 1674 N N . PRO A 1 202 ? 2.853 -5.237 38.900 1.00 63.34 202 PRO A N 1
ATOM 1675 C CA . PRO A 1 202 ? 4.084 -5.908 39.284 1.00 63.34 202 PRO A CA 1
ATOM 1676 C C . PRO A 1 202 ? 4.376 -7.033 38.281 1.00 63.34 202 PRO A C 1
ATOM 1678 O O . PRO A 1 202 ? 3.595 -7.973 38.139 1.00 63.34 202 PRO A O 1
ATOM 1681 N N . LYS A 1 203 ? 5.521 -6.949 37.582 1.00 57.91 203 LYS A N 1
ATOM 1682 C CA . LYS A 1 203 ? 5.965 -7.925 36.555 1.00 57.91 203 LYS A CA 1
ATOM 1683 C C . LYS A 1 203 ? 6.044 -9.367 37.066 1.00 57.91 203 LYS A C 1
ATOM 1685 O O . LYS A 1 203 ? 6.156 -10.307 36.284 1.00 57.91 203 LYS A O 1
ATOM 1690 N N . ARG A 1 204 ? 6.021 -9.538 38.383 1.00 51.59 204 ARG A N 1
ATOM 1691 C CA . ARG A 1 204 ? 5.919 -10.809 39.077 1.00 51.59 204 ARG A CA 1
ATOM 1692 C C . ARG A 1 204 ? 4.826 -10.626 40.126 1.00 51.59 204 ARG A C 1
ATOM 1694 O O . ARG A 1 204 ? 5.053 -9.946 41.122 1.00 51.59 204 ARG A O 1
ATOM 1701 N N . GLY A 1 205 ? 3.668 -11.265 39.947 1.00 57.00 205 GLY A N 1
ATOM 1702 C CA . GLY A 1 205 ? 2.966 -11.752 41.139 1.00 57.00 205 GLY A CA 1
ATOM 1703 C C . GLY A 1 205 ? 3.962 -12.598 41.947 1.00 57.00 205 GLY A C 1
ATOM 1704 O O . GLY A 1 205 ? 4.909 -13.109 41.332 1.00 57.00 205 GLY A O 1
ATOM 1705 N N . PRO A 1 206 ? 3.833 -12.734 43.281 1.00 56.34 206 PRO A N 1
ATOM 1706 C CA . PRO A 1 206 ? 4.711 -13.630 44.025 1.00 56.34 206 PRO A CA 1
ATOM 1707 C C . PRO A 1 206 ? 4.687 -14.962 43.279 1.00 56.34 206 PRO A C 1
ATOM 1709 O O . PRO A 1 206 ? 3.615 -15.544 43.091 1.00 56.34 206 PRO A O 1
ATOM 1712 N N . GLY A 1 207 ? 5.833 -15.365 42.714 1.00 61.19 207 GLY A N 1
ATOM 1713 C CA . GLY A 1 207 ? 5.911 -16.605 41.949 1.00 61.19 207 GLY A CA 1
ATOM 1714 C C . GLY A 1 207 ? 5.293 -17.714 42.791 1.00 61.19 207 GLY A C 1
ATOM 1715 O O . GLY A 1 207 ? 5.350 -17.617 44.019 1.00 61.19 207 GLY A O 1
ATOM 1716 N N . ARG A 1 208 ? 4.670 -18.722 42.156 1.00 58.91 208 ARG A N 1
ATOM 1717 C CA . ARG A 1 208 ? 4.023 -19.841 42.863 1.00 58.91 208 ARG A CA 1
ATOM 1718 C C . ARG A 1 208 ? 4.881 -20.200 44.082 1.00 58.91 208 ARG A C 1
ATOM 1720 O O . ARG A 1 208 ? 6.013 -20.644 43.866 1.00 58.91 208 ARG A O 1
ATOM 1727 N N . PRO A 1 209 ? 4.401 -19.965 45.321 1.00 63.72 209 PRO A N 1
ATOM 1728 C CA . PRO A 1 209 ? 5.243 -20.137 46.492 1.00 63.72 209 PRO A CA 1
ATOM 1729 C C . PRO A 1 209 ? 5.816 -21.546 46.449 1.00 63.72 209 PRO A C 1
ATOM 1731 O O . PRO A 1 209 ? 5.096 -22.484 46.084 1.00 63.72 209 PRO A O 1
ATOM 1734 N N . SER A 1 210 ? 7.108 -21.699 46.747 1.00 70.31 210 SER A N 1
ATOM 1735 C CA . SER A 1 210 ? 7.729 -23.024 46.736 1.00 70.31 210 SER A CA 1
ATOM 1736 C C . SER A 1 210 ? 6.883 -23.982 47.586 1.00 70.31 210 SER A C 1
ATOM 1738 O O . SER A 1 210 ? 6.245 -23.560 48.556 1.00 70.31 210 SER A O 1
ATOM 1740 N N . LYS A 1 211 ? 6.860 -25.284 47.260 1.00 70.38 211 LYS A N 1
ATOM 1741 C CA . LYS A 1 211 ? 6.097 -26.271 48.057 1.00 70.38 211 LYS A CA 1
ATOM 1742 C C . LYS A 1 211 ? 6.419 -26.169 49.559 1.00 70.38 211 LYS A C 1
ATOM 1744 O O . LYS A 1 211 ? 5.553 -26.437 50.383 1.00 70.38 211 LYS A O 1
ATOM 1749 N N . ARG A 1 212 ? 7.642 -25.751 49.913 1.00 76.19 212 ARG A N 1
ATOM 1750 C CA . ARG A 1 212 ? 8.068 -25.461 51.289 1.00 76.19 212 ARG A CA 1
ATOM 1751 C C . ARG A 1 212 ? 7.322 -24.267 51.893 1.00 76.19 212 ARG A C 1
ATOM 1753 O O . ARG A 1 212 ? 6.713 -24.427 52.943 1.00 76.19 212 ARG A O 1
ATOM 1760 N N . CYS A 1 213 ? 7.290 -23.128 51.204 1.00 77.75 213 CYS A N 1
ATOM 1761 C CA . CYS A 1 213 ? 6.571 -21.935 51.655 1.00 77.75 213 CYS A CA 1
ATOM 1762 C C . CYS A 1 213 ? 5.063 -22.209 51.829 1.00 77.75 213 CYS A C 1
ATOM 1764 O O . CYS A 1 213 ? 4.471 -21.814 52.829 1.00 77.75 213 CYS A O 1
ATOM 1766 N N . GLN A 1 214 ? 4.456 -22.990 50.926 1.00 79.56 214 GLN A N 1
ATOM 1767 C CA . GLN A 1 214 ? 3.052 -23.416 51.053 1.00 79.56 214 GLN A CA 1
ATOM 1768 C C . GLN A 1 214 ? 2.811 -24.289 52.294 1.00 79.56 214 GLN A C 1
ATOM 1770 O O . GLN A 1 214 ? 1.797 -24.142 52.973 1.00 79.56 214 GLN A O 1
ATOM 1775 N N . ARG A 1 215 ? 3.747 -25.193 52.615 1.00 82.19 215 ARG A N 1
ATOM 1776 C CA . ARG A 1 215 ? 3.677 -26.044 53.815 1.00 82.19 215 ARG A CA 1
ATOM 1777 C C . ARG A 1 215 ? 3.838 -25.239 55.102 1.00 82.19 215 ARG A C 1
ATOM 1779 O O . ARG A 1 215 ? 3.115 -25.509 56.058 1.00 82.19 215 ARG A O 1
ATOM 1786 N N . GLU A 1 216 ? 4.751 -24.270 55.121 1.00 86.38 216 GLU A N 1
ATOM 1787 C CA . GLU A 1 216 ? 4.971 -23.361 56.254 1.00 86.38 216 GLU A CA 1
ATOM 1788 C C . GLU A 1 216 ? 3.733 -22.487 56.506 1.00 86.38 216 GLU A C 1
ATOM 1790 O O . GLU A 1 216 ? 3.247 -22.429 57.633 1.00 86.38 216 GLU A O 1
ATOM 1795 N N . TRP A 1 217 ? 3.134 -21.920 55.455 1.00 79.44 217 TRP A N 1
ATOM 1796 C CA . TRP A 1 217 ? 1.867 -21.183 55.548 1.00 79.44 217 TRP A CA 1
ATOM 1797 C C . TRP A 1 217 ? 0.713 -22.044 56.064 1.00 79.44 217 TRP A C 1
ATOM 1799 O O . TRP A 1 217 ? 0.002 -21.646 56.984 1.00 79.44 217 TRP A O 1
ATOM 1809 N N . ALA A 1 218 ? 0.549 -23.252 55.518 1.00 85.44 218 ALA A N 1
ATOM 1810 C CA . ALA A 1 218 ? -0.482 -24.180 55.975 1.00 85.44 218 ALA A CA 1
ATOM 1811 C C . ALA A 1 218 ? -0.269 -24.607 57.438 1.00 85.44 218 ALA A C 1
ATOM 1813 O O . ALA A 1 218 ? -1.234 -24.866 58.152 1.00 85.44 218 ALA A O 1
ATOM 1814 N N . LYS A 1 219 ? 0.987 -24.690 57.898 1.00 90.75 219 LYS A N 1
ATOM 1815 C CA . LYS A 1 219 ? 1.311 -24.955 59.304 1.00 90.75 219 LYS A CA 1
ATOM 1816 C C . LYS A 1 219 ? 0.899 -23.778 60.187 1.00 90.75 219 LYS A C 1
ATOM 1818 O O . LYS A 1 219 ? 0.178 -24.002 61.148 1.00 90.75 219 LYS A O 1
ATOM 1823 N N . LEU A 1 220 ? 1.253 -22.549 59.810 1.00 91.88 220 LEU A N 1
ATOM 1824 C CA . LEU A 1 220 ? 0.864 -21.344 60.549 1.00 91.88 220 LEU A CA 1
ATOM 1825 C C . LEU A 1 220 ? -0.657 -21.174 60.638 1.00 91.88 220 LEU A C 1
ATOM 1827 O O . LEU A 1 220 ? -1.156 -20.794 61.692 1.00 91.88 220 LEU A O 1
ATOM 1831 N N . LEU A 1 221 ? -1.400 -21.476 59.566 1.00 87.75 221 LEU A N 1
ATOM 1832 C CA . LEU A 1 221 ? -2.865 -21.462 59.608 1.00 87.75 221 LEU A CA 1
ATOM 1833 C C . LEU A 1 221 ? -3.406 -22.488 60.608 1.00 87.75 221 LEU A C 1
ATOM 1835 O O . LEU A 1 221 ? -4.207 -22.128 61.463 1.00 87.75 221 LEU A O 1
ATOM 1839 N N . ARG A 1 222 ? -2.922 -23.735 60.550 1.00 85.75 222 ARG A N 1
ATOM 1840 C CA . ARG A 1 222 ? -3.324 -24.785 61.499 1.00 85.75 222 ARG A CA 1
ATOM 1841 C C . ARG A 1 222 ? -2.969 -24.434 62.940 1.00 85.75 222 ARG A C 1
ATOM 1843 O O . ARG A 1 222 ? -3.741 -24.736 63.841 1.00 85.75 222 ARG A O 1
ATOM 1850 N N . ASP A 1 223 ? -1.814 -23.818 63.167 1.00 89.12 223 ASP A N 1
ATOM 1851 C CA . ASP A 1 223 ? -1.378 -23.412 64.503 1.00 89.12 223 ASP A CA 1
ATOM 1852 C C . ASP A 1 223 ? -2.241 -22.253 65.028 1.00 89.12 223 ASP A C 1
ATOM 1854 O O . ASP A 1 223 ? -2.636 -22.271 66.192 1.00 89.12 223 ASP A O 1
ATOM 1858 N N . LYS A 1 224 ? -2.633 -21.304 64.163 1.00 87.94 224 LYS A N 1
ATOM 1859 C CA . LYS A 1 224 ? -3.609 -20.250 64.492 1.00 87.94 224 LYS A CA 1
ATOM 1860 C C . LYS A 1 224 ? -4.997 -20.812 64.790 1.00 87.94 224 LYS A C 1
ATOM 1862 O O . LYS A 1 224 ? -5.604 -20.410 65.775 1.00 87.94 224 LYS A O 1
ATOM 1867 N N . GLU A 1 225 ? -5.486 -21.751 63.984 1.00 84.38 225 GLU A N 1
ATOM 1868 C CA . GLU A 1 225 ? -6.769 -22.428 64.217 1.00 84.38 225 GLU A CA 1
ATOM 1869 C C . GLU A 1 225 ? -6.754 -23.217 65.529 1.00 84.38 225 GLU A C 1
ATOM 1871 O O . GLU A 1 225 ? -7.695 -23.125 66.314 1.00 84.38 225 GLU A O 1
ATOM 1876 N N . LYS A 1 226 ? -5.665 -23.939 65.817 1.00 83.69 226 LYS A N 1
ATOM 1877 C CA . LYS A 1 226 ? -5.482 -24.638 67.095 1.00 83.69 226 LYS A CA 1
ATOM 1878 C C . LYS A 1 226 ? -5.413 -23.675 68.275 1.00 83.69 226 LYS A C 1
ATOM 1880 O O . LYS A 1 226 ? -6.010 -23.964 69.306 1.00 83.69 226 LYS A O 1
ATOM 1885 N N . ALA A 1 227 ? -4.712 -22.550 68.141 1.00 82.06 227 ALA A N 1
ATOM 1886 C CA . ALA A 1 227 ? -4.646 -21.527 69.180 1.00 82.06 227 ALA A CA 1
ATOM 1887 C C . ALA A 1 227 ? -6.027 -20.896 69.433 1.00 82.06 227 ALA A C 1
ATOM 1889 O O . ALA A 1 227 ? -6.422 -20.743 70.586 1.00 82.06 227 ALA A O 1
ATOM 1890 N N . ALA A 1 228 ? -6.794 -20.618 68.374 1.00 77.38 228 ALA A N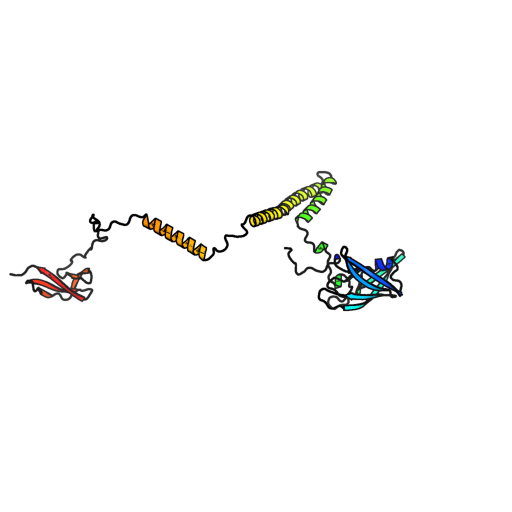 1
ATOM 1891 C CA . ALA A 1 228 ? -8.164 -20.119 68.478 1.00 77.38 228 ALA A CA 1
ATOM 1892 C C . ALA A 1 228 ? -9.103 -21.141 69.148 1.00 77.38 228 ALA A C 1
ATOM 1894 O O . ALA A 1 228 ? -9.856 -20.782 70.047 1.00 77.38 228 ALA A O 1
ATOM 1895 N N . GLN A 1 229 ? -9.006 -22.426 68.788 1.00 69.19 229 GLN A N 1
ATOM 1896 C CA . GLN A 1 229 ? -9.777 -23.505 69.424 1.00 69.19 229 GLN A CA 1
ATOM 1897 C C . GLN A 1 229 ? -9.359 -23.767 70.878 1.00 69.19 229 GLN A C 1
ATOM 1899 O O . GLN A 1 229 ? -10.182 -24.176 71.693 1.00 69.19 229 GLN A O 1
ATOM 1904 N N . ALA A 1 230 ? -8.088 -23.551 71.225 1.00 70.94 230 ALA A N 1
ATOM 1905 C CA . ALA A 1 230 ? -7.608 -23.652 72.601 1.00 70.94 230 ALA A CA 1
ATOM 1906 C C . ALA A 1 230 ? -8.073 -22.473 73.473 1.00 70.94 230 ALA A C 1
ATOM 1908 O O . ALA A 1 230 ? -8.231 -22.649 74.681 1.00 70.94 230 ALA A O 1
ATOM 1909 N N . ALA A 1 231 ? -8.305 -21.303 72.869 1.00 67.44 231 ALA A N 1
ATOM 1910 C CA . ALA A 1 231 ? -8.852 -20.127 73.541 1.00 67.44 231 ALA A CA 1
ATOM 1911 C C . ALA A 1 231 ? -10.362 -20.246 73.829 1.00 67.44 231 ALA A C 1
ATOM 1913 O O . ALA A 1 231 ? -10.882 -19.535 74.687 1.00 67.44 231 ALA A O 1
ATOM 1914 N N . GLU A 1 232 ? -11.071 -21.150 73.151 1.00 65.75 232 GLU A N 1
ATOM 1915 C CA . GLU A 1 232 ? -12.497 -21.370 73.374 1.00 65.75 232 GLU A CA 1
ATOM 1916 C C . GLU A 1 232 ? -12.719 -22.216 74.649 1.00 65.75 232 GLU A C 1
ATOM 1918 O O . GLU A 1 232 ? -12.149 -23.308 74.787 1.00 65.75 232 GLU A O 1
ATOM 1923 N N . PRO A 1 233 ? -13.520 -21.748 75.629 1.00 65.62 233 PRO A N 1
ATOM 1924 C CA . PRO A 1 233 ? -13.668 -22.446 76.900 1.00 65.62 233 PRO A CA 1
ATOM 1925 C C . PRO A 1 233 ? -14.320 -23.814 76.681 1.00 65.62 233 PRO A C 1
ATOM 1927 O O . PRO A 1 233 ? -15.467 -23.928 76.239 1.00 65.62 233 PRO A O 1
ATOM 1930 N N . LYS A 1 234 ? -13.588 -24.885 77.013 1.00 66.56 234 LYS A N 1
ATOM 1931 C CA . LYS A 1 234 ? -14.097 -26.260 76.919 1.00 66.56 234 LYS A CA 1
ATOM 1932 C C . LYS A 1 234 ? -15.388 -26.382 77.731 1.00 66.56 234 LYS A C 1
ATOM 1934 O O . LYS A 1 234 ? -15.429 -25.986 78.895 1.00 66.56 234 LYS A O 1
ATOM 1939 N N . ARG A 1 235 ? -16.434 -26.976 77.135 1.00 60.69 235 ARG A N 1
ATOM 1940 C CA . ARG A 1 235 ? -17.694 -27.259 77.844 1.00 60.69 235 ARG A CA 1
ATOM 1941 C C . ARG A 1 235 ? -17.389 -27.984 79.162 1.00 60.69 235 ARG A C 1
ATOM 1943 O O . ARG A 1 235 ? -16.641 -28.968 79.134 1.00 60.69 235 ARG A O 1
ATOM 1950 N N . PRO A 1 236 ? -17.964 -27.543 80.294 1.00 64.06 236 PRO A N 1
ATOM 1951 C CA . PRO A 1 236 ? -17.710 -28.179 81.576 1.00 64.06 236 PRO A CA 1
ATOM 1952 C C . PRO A 1 236 ? -18.119 -29.652 81.504 1.00 64.06 236 PRO A C 1
ATOM 1954 O O . PRO A 1 236 ? -19.199 -29.991 81.013 1.00 64.06 236 PRO A O 1
ATOM 1957 N N . ARG A 1 237 ? -17.234 -30.542 81.965 1.00 66.31 237 ARG A N 1
ATOM 1958 C CA . ARG A 1 237 ? -17.528 -31.976 82.039 1.00 66.31 237 ARG A CA 1
ATOM 1959 C C . ARG A 1 237 ? -18.578 -32.204 83.125 1.00 66.31 237 ARG A C 1
ATOM 1961 O O . ARG A 1 237 ? -18.353 -31.856 84.279 1.00 66.31 237 ARG A O 1
ATOM 1968 N N . GLY A 1 238 ? -19.712 -32.797 82.756 1.00 64.25 238 GLY A N 1
ATOM 1969 C CA . GLY A 1 238 ? -20.747 -33.205 83.704 1.00 64.25 238 GLY A CA 1
ATOM 1970 C C . GLY A 1 238 ? -22.164 -33.146 83.140 1.00 64.25 238 GLY A C 1
ATOM 1971 O O . GLY A 1 238 ? -22.443 -32.467 82.151 1.00 64.25 238 GLY A O 1
ATOM 1972 N N . ARG A 1 239 ? -23.078 -33.873 83.795 1.00 63.28 239 ARG A N 1
ATOM 1973 C CA . ARG A 1 239 ? -24.520 -33.784 83.539 1.00 63.28 239 ARG A CA 1
ATOM 1974 C C . ARG A 1 239 ? -24.975 -32.343 83.826 1.00 63.28 239 ARG A C 1
ATOM 1976 O O . ARG A 1 239 ? -24.642 -31.831 84.895 1.00 63.28 239 ARG A O 1
ATOM 1983 N N . PRO A 1 240 ? -25.734 -31.689 82.929 1.00 63.12 240 PRO A N 1
ATOM 1984 C CA . PRO A 1 240 ? -26.263 -30.353 83.187 1.00 63.12 240 PRO A CA 1
ATOM 1985 C C . PRO A 1 240 ? -27.008 -30.322 84.528 1.00 63.12 240 PRO A C 1
ATOM 1987 O O . PRO A 1 240 ? -27.904 -31.138 84.742 1.00 63.12 240 PRO A O 1
ATOM 1990 N N . LYS A 1 241 ? -26.633 -29.400 85.429 1.00 63.78 241 LYS A N 1
ATOM 1991 C CA . LYS A 1 241 ? -27.220 -29.296 86.782 1.00 63.78 241 LYS A CA 1
ATOM 1992 C C . LYS A 1 241 ? -28.719 -28.961 86.762 1.00 63.78 241 LYS A C 1
ATOM 1994 O O . LYS A 1 241 ? -29.427 -29.258 87.715 1.00 63.78 241 LYS A O 1
ATOM 1999 N N . LEU A 1 242 ? -29.212 -28.390 85.664 1.00 69.38 242 LEU A N 1
ATOM 2000 C CA . LEU A 1 242 ? -30.621 -28.059 85.465 1.00 69.38 242 LEU A CA 1
ATOM 2001 C C . LEU A 1 242 ? -31.328 -29.139 84.638 1.00 69.38 242 LEU A C 1
ATOM 2003 O O . LEU A 1 242 ? -30.970 -29.406 83.486 1.00 69.38 242 LEU A O 1
ATOM 2007 N N . LYS A 1 243 ? -32.363 -29.747 85.230 1.00 63.19 243 LYS A N 1
ATOM 2008 C CA . LYS A 1 243 ? -33.250 -30.707 84.565 1.00 63.19 243 LYS A CA 1
ATOM 2009 C C . LYS A 1 243 ? -34.029 -29.956 83.482 1.00 63.19 243 LYS A C 1
ATOM 2011 O O . LYS A 1 243 ? -34.922 -29.173 83.784 1.00 63.19 243 LYS A O 1
ATOM 2016 N N . ARG A 1 244 ? -33.669 -30.160 82.212 1.00 63.41 244 ARG A N 1
ATOM 2017 C CA . ARG A 1 244 ? -34.409 -29.572 81.087 1.00 63.41 244 ARG A CA 1
ATOM 2018 C C . ARG A 1 244 ? -35.847 -30.090 81.112 1.00 63.41 244 ARG A C 1
ATOM 2020 O O . ARG A 1 244 ? -36.052 -31.302 81.177 1.00 63.41 244 ARG A O 1
ATOM 2027 N N . ALA A 1 245 ? -36.821 -29.185 81.060 1.00 63.75 245 ALA A N 1
ATOM 2028 C CA . ALA A 1 245 ? -38.224 -29.556 80.957 1.00 63.75 245 ALA A CA 1
ATOM 2029 C C . ALA A 1 245 ? -38.445 -30.347 79.658 1.00 63.75 245 ALA A C 1
ATOM 2031 O O . ALA A 1 245 ? -38.127 -29.874 78.566 1.00 63.75 245 ALA A O 1
ATOM 2032 N N . TYR A 1 246 ? -38.942 -31.578 79.781 1.00 70.81 246 TYR A N 1
ATOM 2033 C CA . TYR A 1 246 ? -39.303 -32.396 78.629 1.00 70.81 246 TYR A CA 1
ATOM 2034 C C . TYR A 1 246 ? -40.690 -31.972 78.148 1.00 70.81 246 TYR A C 1
ATOM 2036 O O . TYR A 1 246 ? -41.704 -32.411 78.684 1.00 70.81 246 TYR A O 1
ATOM 2044 N N . THR A 1 247 ? -40.742 -31.111 77.137 1.00 60.22 247 THR A N 1
ATOM 2045 C CA . THR A 1 247 ? -41.974 -30.816 76.405 1.00 60.22 247 THR A CA 1
ATOM 2046 C C . THR A 1 247 ? -42.059 -31.742 75.198 1.00 60.22 247 THR A C 1
ATOM 2048 O O . THR A 1 247 ? -41.274 -31.663 74.250 1.00 60.22 247 THR A O 1
ATOM 2051 N N . ARG A 1 248 ? -43.008 -32.682 75.230 1.00 60.22 248 ARG A N 1
ATOM 2052 C CA . ARG A 1 248 ? -43.295 -33.521 74.065 1.00 60.22 248 ARG A CA 1
ATOM 2053 C C . ARG A 1 248 ? -43.918 -32.620 72.995 1.00 60.22 248 ARG A C 1
ATOM 2055 O O . ARG A 1 248 ? -44.971 -32.047 73.236 1.00 60.22 248 ARG A O 1
ATOM 2062 N N . ARG A 1 249 ? -43.270 -32.485 71.830 1.00 63.06 249 ARG A N 1
ATOM 2063 C CA . ARG A 1 249 ? -43.693 -31.548 70.764 1.00 63.06 249 ARG A CA 1
ATOM 2064 C C . ARG A 1 249 ? -45.122 -31.778 70.253 1.00 63.06 249 ARG A C 1
ATOM 2066 O O . ARG A 1 249 ? -45.724 -30.848 69.740 1.00 63.06 249 ARG A O 1
ATOM 2073 N N . GLN A 1 250 ? -45.655 -32.989 70.398 1.00 59.62 250 GLN A N 1
ATOM 2074 C CA . GLN A 1 250 ? -47.054 -33.308 70.126 1.00 59.62 250 GLN A CA 1
ATOM 2075 C C . GLN A 1 250 ? -47.588 -34.226 71.238 1.00 59.62 250 GLN A C 1
ATOM 2077 O O . GLN A 1 250 ? -46.950 -35.249 71.535 1.00 59.62 250 GLN A O 1
ATOM 2082 N N . PRO A 1 251 ? -48.717 -33.888 71.886 1.00 71.38 251 PRO A N 1
ATOM 2083 C CA . PRO A 1 251 ? -49.390 -34.805 72.796 1.00 71.38 251 PRO A CA 1
ATOM 2084 C C . PRO A 1 251 ? -49.894 -36.023 72.010 1.00 71.38 251 PRO A C 1
ATOM 2086 O O . PRO A 1 251 ? -50.353 -35.900 70.877 1.00 71.38 251 PRO A O 1
ATOM 2089 N N . LEU A 1 252 ? -49.780 -37.220 72.591 1.00 71.00 252 LEU A N 1
ATOM 2090 C CA . LEU A 1 252 ? -50.352 -38.424 71.984 1.00 71.00 252 LEU A CA 1
ATOM 2091 C C . LEU A 1 252 ? -51.866 -38.371 72.184 1.00 71.00 252 LEU A C 1
ATOM 2093 O O . LEU A 1 252 ? -52.351 -38.709 73.261 1.00 71.00 252 LEU A O 1
ATOM 2097 N N . VAL A 1 253 ? -52.586 -37.928 71.158 1.00 77.38 253 VAL A N 1
ATOM 2098 C CA . VAL A 1 253 ? -54.049 -37.949 71.126 1.00 77.38 253 VAL A CA 1
ATOM 2099 C C . VAL A 1 253 ? -54.476 -39.328 70.626 1.00 77.38 253 VAL A C 1
ATOM 2101 O O . VAL A 1 253 ? -54.169 -39.700 69.497 1.00 77.38 253 VAL A O 1
ATOM 2104 N N . LEU A 1 254 ? -55.110 -40.117 71.492 1.00 78.69 254 LEU A N 1
ATOM 2105 C CA . LEU A 1 254 ? -55.700 -41.407 71.127 1.00 78.69 254 LEU A CA 1
ATOM 2106 C C . LEU A 1 254 ? -57.153 -41.198 70.703 1.00 78.69 254 LEU A C 1
ATOM 2108 O O . LEU A 1 254 ? -57.826 -40.330 71.258 1.00 78.69 254 LEU A O 1
ATOM 2112 N N . THR A 1 255 ? -57.653 -42.030 69.792 1.00 80.00 255 THR A N 1
ATOM 2113 C CA . THR A 1 255 ? -59.072 -42.024 69.422 1.00 80.00 255 THR A CA 1
ATOM 2114 C C . THR A 1 255 ? -59.934 -42.385 70.637 1.00 80.00 255 THR A C 1
ATOM 2116 O O . THR A 1 255 ? -59.568 -43.250 71.443 1.00 80.00 255 THR A O 1
ATOM 2119 N N . GLU A 1 256 ? -61.078 -41.717 70.794 1.00 81.56 256 GLU A N 1
ATOM 2120 C CA . GLU A 1 256 ? -62.027 -41.992 71.875 1.00 81.56 256 GLU A CA 1
ATOM 2121 C C . GLU A 1 256 ? -62.581 -43.420 71.801 1.00 81.56 256 GLU A C 1
ATOM 2123 O O . GLU A 1 256 ? -62.624 -44.052 70.745 1.00 81.56 256 GLU A O 1
ATOM 2128 N N . ARG A 1 257 ? -62.996 -43.953 72.954 1.00 80.06 257 ARG A N 1
ATOM 2129 C CA . ARG A 1 257 ? -63.621 -45.277 73.017 1.00 80.06 257 ARG A CA 1
ATOM 2130 C C . ARG A 1 257 ? -65.051 -45.157 72.499 1.00 80.06 257 ARG A C 1
ATOM 2132 O O . ARG A 1 257 ? -65.845 -44.446 73.102 1.00 80.06 257 ARG A O 1
ATOM 2139 N N . ARG A 1 258 ? -65.366 -45.878 71.427 1.00 77.81 258 ARG A N 1
ATOM 2140 C CA . ARG A 1 258 ? -66.696 -45.924 70.811 1.00 77.81 258 ARG A CA 1
ATOM 2141 C C . ARG A 1 258 ? -67.497 -47.143 71.259 1.00 77.81 258 ARG A C 1
ATOM 2143 O O . ARG A 1 258 ? -68.718 -47.091 71.251 1.00 77.81 258 ARG A O 1
ATOM 2150 N N . SER A 1 259 ? -66.829 -48.227 71.659 1.00 80.81 259 SER A N 1
ATOM 2151 C CA . SER A 1 259 ? -67.496 -49.473 72.047 1.00 80.81 259 SER A CA 1
ATOM 2152 C C . SER A 1 259 ? -66.848 -50.176 73.246 1.00 80.81 259 SER A C 1
ATOM 2154 O O . SER A 1 259 ? -65.687 -49.951 73.609 1.00 80.81 259 SER A O 1
ATOM 2156 N N . ASP A 1 260 ? -67.580 -51.114 73.847 1.00 80.50 260 ASP A N 1
ATOM 2157 C CA . ASP A 1 260 ? -67.038 -52.038 74.852 1.00 80.50 260 ASP A CA 1
ATOM 2158 C C . ASP A 1 260 ? -66.091 -53.088 74.263 1.00 80.50 260 ASP A C 1
ATOM 2160 O O . ASP A 1 260 ? -65.370 -53.769 74.996 1.00 80.50 260 ASP A O 1
ATOM 2164 N N . ARG A 1 261 ? -66.030 -53.191 72.937 1.00 83.38 261 ARG A N 1
ATOM 2165 C CA . ARG A 1 261 ? -65.140 -54.102 72.212 1.00 83.38 261 ARG A CA 1
ATOM 2166 C C . ARG A 1 261 ? -63.843 -53.429 71.775 1.00 83.38 261 ARG A C 1
ATOM 2168 O O . ARG A 1 261 ? -62.974 -54.104 71.226 1.00 83.38 261 ARG A O 1
ATOM 2175 N N . ASP A 1 262 ? -63.675 -52.140 72.058 1.00 89.38 262 ASP A N 1
ATOM 2176 C CA . ASP A 1 262 ? -62.453 -51.414 71.733 1.00 89.38 262 ASP A CA 1
ATOM 2177 C C . ASP A 1 262 ? -61.313 -51.811 72.667 1.00 89.38 262 ASP A C 1
ATOM 2179 O O . ASP A 1 262 ? -61.485 -51.924 73.881 1.00 89.38 262 ASP A O 1
ATOM 2183 N N . ALA A 1 263 ? -60.119 -51.974 72.105 1.00 89.81 263 ALA A N 1
ATOM 2184 C CA . ALA A 1 263 ? -58.883 -52.197 72.836 1.00 89.81 263 ALA A CA 1
ATOM 2185 C C . ALA A 1 263 ? -57.729 -51.406 72.208 1.00 89.81 263 ALA A C 1
ATOM 2187 O O . ALA A 1 263 ? -57.706 -51.136 71.008 1.00 89.81 263 ALA A O 1
ATOM 2188 N N . TYR A 1 264 ? -56.738 -51.032 73.020 1.00 92.12 264 TYR A N 1
ATOM 2189 C CA . TYR A 1 264 ? -55.554 -50.335 72.522 1.00 92.12 264 TYR A CA 1
ATOM 2190 C C . TYR A 1 264 ? -54.621 -51.298 71.780 1.00 92.12 264 TYR A C 1
ATOM 2192 O O . TYR A 1 264 ? -54.102 -52.252 72.362 1.00 92.12 264 TYR A O 1
ATOM 2200 N N . CYS A 1 265 ? -54.372 -51.037 70.499 1.00 90.38 265 CYS A N 1
ATOM 2201 C CA . CYS A 1 265 ? -53.465 -51.834 69.689 1.00 90.38 265 CYS A CA 1
ATOM 2202 C C . CYS A 1 265 ? -52.055 -51.230 69.697 1.00 90.38 265 CYS A C 1
ATOM 2204 O O . CYS A 1 265 ? -51.828 -50.165 69.131 1.00 90.38 265 CYS A O 1
ATOM 2206 N N . VAL A 1 266 ? -51.072 -51.950 70.244 1.00 89.19 266 VAL A N 1
ATOM 2207 C CA . VAL A 1 266 ? -49.666 -51.492 70.310 1.00 89.19 266 VAL A CA 1
ATOM 2208 C C . VAL A 1 266 ? -49.041 -51.312 68.918 1.00 89.19 266 VAL A C 1
ATOM 2210 O O . VAL A 1 266 ? -48.174 -50.459 68.737 1.00 89.19 266 VAL A O 1
ATOM 2213 N N . ARG A 1 267 ? -49.507 -52.072 67.916 1.00 87.50 267 ARG A N 1
ATOM 2214 C CA . ARG A 1 267 ? -49.009 -51.987 66.534 1.00 87.50 267 ARG A CA 1
ATOM 2215 C C . ARG A 1 267 ? -49.579 -50.786 65.775 1.00 87.50 267 ARG A C 1
ATOM 2217 O O . ARG A 1 267 ? -48.836 -50.122 65.067 1.00 87.50 267 ARG A O 1
ATOM 2224 N N . CYS A 1 268 ? -50.868 -50.489 65.948 1.00 85.62 268 CYS A N 1
ATOM 2225 C CA . CYS A 1 268 ? -51.511 -49.316 65.339 1.00 85.62 268 CYS A CA 1
ATOM 2226 C C . CYS A 1 268 ? -51.359 -48.038 66.182 1.00 85.62 268 CYS A C 1
ATOM 2228 O O . CYS A 1 268 ? -51.713 -46.968 65.705 1.00 85.62 268 CYS A O 1
ATOM 2230 N N . ARG A 1 269 ? -50.855 -48.158 67.419 1.00 85.50 269 ARG A N 1
ATOM 2231 C CA . ARG A 1 269 ? -50.715 -47.084 68.418 1.00 85.50 269 ARG A CA 1
ATOM 2232 C C . ARG A 1 269 ? -52.007 -46.299 68.664 1.00 85.50 269 ARG A C 1
ATOM 2234 O O . ARG A 1 269 ? -51.961 -45.106 68.936 1.00 85.50 269 ARG A O 1
ATOM 2241 N N . ASP A 1 270 ? -53.147 -46.984 68.587 1.00 87.19 270 ASP A N 1
ATOM 2242 C CA . ASP A 1 270 ? -54.468 -46.377 68.747 1.00 87.19 270 ASP A CA 1
ATOM 2243 C C . ASP A 1 270 ? -55.515 -47.384 69.262 1.00 87.19 270 ASP A C 1
ATOM 2245 O O . ASP A 1 270 ? -55.284 -48.602 69.239 1.00 87.19 270 ASP A O 1
ATOM 2249 N N . ARG A 1 271 ? -56.663 -46.887 69.740 1.00 89.38 271 ARG A N 1
ATOM 2250 C CA . ARG A 1 271 ? -57.819 -47.705 70.137 1.00 89.38 271 ARG A CA 1
ATOM 2251 C C . ARG A 1 271 ? -58.542 -48.228 68.896 1.00 89.38 271 ARG A C 1
ATOM 2253 O O . ARG A 1 271 ? -58.841 -47.473 67.978 1.00 89.38 271 ARG A O 1
ATOM 2260 N N . ARG A 1 272 ? -58.788 -49.538 68.848 1.00 90.38 272 ARG A N 1
ATOM 2261 C CA . ARG A 1 272 ? -59.438 -50.226 67.723 1.00 90.38 272 ARG A CA 1
ATOM 2262 C C . ARG A 1 272 ? -60.418 -51.268 68.234 1.00 90.38 272 ARG A C 1
ATOM 2264 O O . ARG A 1 272 ? -60.163 -51.906 69.256 1.00 90.38 272 ARG A O 1
ATOM 2271 N N . GLU A 1 273 ? -61.486 -51.478 67.483 1.00 89.19 273 GLU A N 1
ATOM 2272 C CA . GLU A 1 273 ? -62.450 -52.533 67.764 1.00 89.19 273 GLU A CA 1
ATOM 2273 C C . GLU A 1 273 ? -61.835 -53.926 67.538 1.00 89.19 273 GLU A C 1
ATOM 2275 O O . GLU A 1 273 ? -61.057 -54.155 66.600 1.00 89.19 273 GLU A O 1
ATOM 2280 N N . LEU A 1 274 ? -62.159 -54.865 68.427 1.00 90.25 274 LEU A N 1
ATOM 2281 C CA . LEU A 1 274 ? -61.696 -56.245 68.353 1.00 90.25 274 LEU A CA 1
ATOM 2282 C C . LEU A 1 274 ? -62.585 -57.096 67.439 1.00 90.25 274 LEU A C 1
ATOM 2284 O O . LEU A 1 274 ? -63.776 -57.272 67.682 1.00 90.25 274 LEU A O 1
ATOM 2288 N N . THR A 1 275 ? -61.975 -57.746 66.453 1.00 86.12 275 THR A N 1
ATOM 2289 C CA . THR A 1 275 ? -62.589 -58.811 65.657 1.00 86.12 275 THR A CA 1
ATOM 2290 C C . THR A 1 275 ? -62.519 -60.135 66.425 1.00 86.12 275 THR A C 1
ATOM 2292 O O . THR A 1 275 ? -61.449 -60.530 66.906 1.00 86.12 275 THR A O 1
ATOM 2295 N N . ARG A 1 276 ? -63.657 -60.839 66.519 1.00 85.06 276 ARG A N 1
ATOM 2296 C CA . ARG A 1 276 ? -63.847 -62.086 67.295 1.00 85.06 276 ARG A CA 1
ATOM 2297 C C . ARG A 1 276 ? -63.477 -61.938 68.787 1.00 85.06 276 ARG A C 1
ATOM 2299 O O . ARG A 1 276 ? -62.579 -62.641 69.259 1.00 85.06 276 ARG A O 1
ATOM 2306 N N . PRO A 1 277 ? -64.126 -61.024 69.530 1.00 88.12 277 PRO A N 1
ATOM 2307 C CA . PRO A 1 277 ? -63.861 -60.846 70.953 1.00 88.12 277 PRO A CA 1
ATOM 2308 C C . PRO A 1 277 ? -64.312 -62.082 71.744 1.00 88.12 277 PRO A C 1
ATOM 2310 O O . PRO A 1 277 ? -65.436 -62.551 71.589 1.00 88.12 277 PRO A O 1
ATOM 2313 N N . ARG A 1 278 ? -63.434 -62.609 72.600 1.00 89.00 278 ARG A N 1
ATOM 2314 C CA . ARG A 1 278 ? -63.742 -63.666 73.573 1.00 89.00 278 ARG A CA 1
ATOM 2315 C C . ARG A 1 278 ? -63.367 -63.197 74.970 1.00 89.00 278 ARG A C 1
ATOM 2317 O O . ARG A 1 278 ? -62.280 -62.648 75.166 1.00 89.00 278 ARG A O 1
ATOM 2324 N N . GLN A 1 279 ? -64.252 -63.425 75.930 1.00 89.06 279 GLN A N 1
ATOM 2325 C CA . GLN A 1 279 ? -63.969 -63.158 77.333 1.00 89.06 279 GLN A CA 1
ATOM 2326 C C . GLN A 1 279 ? -63.022 -64.236 77.869 1.00 89.06 279 GLN A C 1
ATOM 2328 O O . GLN A 1 279 ? -63.210 -65.424 77.618 1.00 89.06 279 GLN A O 1
ATOM 2333 N N . VAL A 1 280 ? -61.958 -63.811 78.541 1.00 88.81 280 VAL A N 1
ATOM 2334 C CA . VAL A 1 280 ? -60.934 -64.675 79.128 1.00 88.81 280 VAL A CA 1
ATOM 2335 C C . VAL A 1 280 ? -60.583 -64.173 80.522 1.00 88.81 280 VAL A C 1
ATOM 2337 O O . VAL A 1 280 ? -60.533 -62.966 80.764 1.00 88.81 280 VAL A O 1
ATOM 2340 N N . ILE A 1 281 ? -60.298 -65.098 81.431 1.00 89.69 281 ILE A N 1
ATOM 2341 C CA . ILE A 1 281 ? -59.715 -64.784 82.734 1.00 89.69 281 ILE A CA 1
ATOM 2342 C C . ILE A 1 281 ? -58.196 -64.869 82.576 1.00 89.69 281 ILE A C 1
ATOM 2344 O O . ILE A 1 281 ? -57.656 -65.848 82.055 1.00 89.69 281 ILE A O 1
ATOM 2348 N N . LEU A 1 282 ? -57.496 -63.794 82.928 1.00 86.31 282 LEU A N 1
ATOM 2349 C CA . LEU A 1 282 ? -56.036 -63.746 82.875 1.00 86.31 282 LEU A CA 1
ATOM 2350 C C . LEU A 1 282 ? -55.432 -64.464 84.092 1.00 86.31 282 LEU A C 1
ATOM 2352 O O . LEU A 1 282 ? -56.089 -64.641 85.110 1.00 86.31 282 LEU A O 1
ATOM 2356 N N . ARG A 1 283 ? -54.138 -64.814 84.030 1.00 85.06 283 ARG A N 1
ATOM 2357 C CA . ARG A 1 283 ? -53.419 -65.473 85.146 1.00 85.06 283 ARG A CA 1
ATOM 2358 C C . ARG A 1 283 ? -53.461 -64.699 86.472 1.00 85.06 283 ARG A C 1
ATOM 2360 O O . ARG A 1 283 ? -53.236 -65.286 87.515 1.00 85.06 283 ARG A O 1
ATOM 2367 N N . ASN A 1 284 ? -53.723 -63.393 86.427 1.00 81.81 284 ASN A N 1
ATOM 2368 C CA . 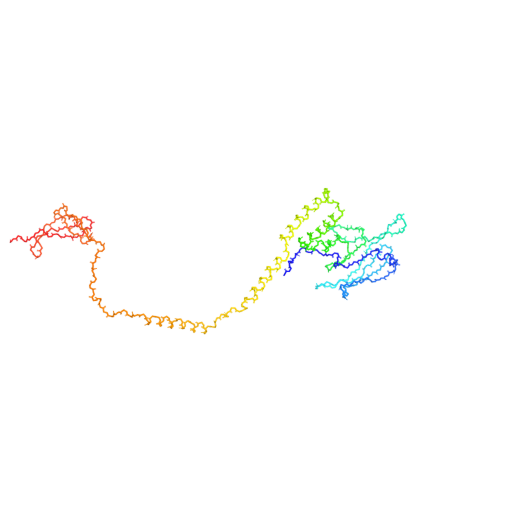ASN A 1 284 ? -53.859 -62.524 87.598 1.00 81.81 284 ASN A CA 1
ATOM 2369 C C . ASN A 1 284 ? -55.314 -62.409 88.106 1.00 81.81 284 ASN A C 1
ATOM 2371 O O . ASN A 1 284 ? -55.630 -61.443 88.797 1.00 81.81 284 ASN A O 1
ATOM 2375 N N . GLY A 1 285 ? -56.206 -63.318 87.693 1.00 82.75 285 GLY A N 1
ATOM 2376 C CA . GLY A 1 285 ? -57.619 -63.380 88.088 1.00 82.75 285 GLY A CA 1
ATOM 2377 C C . GLY A 1 285 ? -58.541 -62.371 87.391 1.00 82.75 285 GLY A C 1
ATOM 2378 O O . GLY A 1 285 ? -59.760 -62.501 87.440 1.00 82.75 285 GLY A O 1
ATOM 2379 N N . ARG A 1 286 ? -58.000 -61.363 86.696 1.00 86.31 286 ARG A N 1
ATOM 2380 C CA . ARG A 1 286 ? -58.820 -60.295 86.101 1.00 86.31 286 ARG A CA 1
ATOM 2381 C C . ARG A 1 286 ? -59.530 -60.754 84.832 1.00 86.31 286 ARG A C 1
ATOM 2383 O O . ARG A 1 286 ? -58.935 -61.427 83.984 1.00 86.31 286 ARG A O 1
ATOM 2390 N N . THR A 1 287 ? -60.768 -60.294 84.653 1.00 88.94 287 THR A N 1
ATOM 2391 C CA . THR A 1 287 ? -61.520 -60.509 83.414 1.00 88.94 287 THR A CA 1
ATOM 2392 C C . THR A 1 287 ? -61.004 -59.589 82.310 1.00 88.94 287 THR A C 1
ATOM 2394 O O . THR A 1 287 ? -60.740 -58.397 82.515 1.00 88.94 287 THR A O 1
ATOM 2397 N N . ALA A 1 288 ? -60.829 -60.148 81.118 1.00 91.00 288 ALA A N 1
ATOM 2398 C CA . ALA A 1 288 ? -60.395 -59.418 79.941 1.00 91.00 288 ALA A CA 1
ATOM 2399 C C . ALA A 1 288 ? -61.134 -59.895 78.688 1.00 91.00 288 ALA A C 1
ATOM 2401 O O . ALA A 1 288 ? -61.494 -61.060 78.562 1.00 91.00 288 ALA A O 1
ATOM 2402 N N . ILE A 1 289 ? -61.302 -59.006 77.715 1.00 91.25 289 ILE A N 1
ATOM 2403 C CA . ILE A 1 289 ? -61.734 -59.355 76.363 1.00 91.25 289 ILE A CA 1
ATOM 2404 C C . ILE A 1 289 ? -60.481 -59.483 75.504 1.00 91.25 289 ILE A C 1
ATOM 2406 O O . ILE A 1 289 ? -59.720 -58.525 75.364 1.00 91.25 289 ILE A O 1
ATOM 2410 N N . ARG A 1 290 ? -60.259 -60.660 74.920 1.00 89.81 290 ARG A N 1
ATOM 2411 C CA . ARG A 1 290 ? -59.169 -60.930 73.977 1.00 89.81 290 ARG A CA 1
ATOM 2412 C C . ARG A 1 290 ? -59.740 -61.087 72.571 1.00 89.81 290 ARG A C 1
ATOM 2414 O O . ARG A 1 290 ? -60.722 -61.790 72.371 1.00 89.81 290 ARG A O 1
ATOM 2421 N N . GLY A 1 291 ? -59.103 -60.465 71.587 1.00 92.31 291 GLY A N 1
ATOM 2422 C CA . GLY A 1 291 ? -59.497 -60.554 70.181 1.00 92.31 291 GLY A CA 1
ATOM 2423 C C . GLY A 1 291 ? -58.347 -60.196 69.245 1.00 92.31 291 GLY A C 1
ATOM 2424 O O . GLY A 1 291 ? -57.190 -60.094 69.667 1.00 92.31 291 GLY A O 1
ATOM 2425 N N . ARG A 1 292 ? -58.650 -60.012 67.960 1.00 91.94 292 ARG A N 1
ATOM 2426 C CA . ARG A 1 292 ? -57.694 -59.493 66.971 1.00 91.94 292 ARG A CA 1
ATOM 2427 C C . ARG A 1 292 ? -58.049 -58.054 66.615 1.00 91.94 292 ARG A C 1
ATOM 2429 O O . ARG A 1 292 ? -59.220 -57.726 66.522 1.00 91.94 292 ARG A O 1
ATOM 2436 N N . CYS A 1 293 ? -57.053 -57.199 66.418 1.00 91.44 293 CYS A N 1
ATOM 2437 C CA . CYS A 1 293 ? -57.270 -55.840 65.920 1.00 91.44 293 CYS A CA 1
ATOM 2438 C C . CYS A 1 293 ? -57.885 -55.883 64.512 1.00 91.44 293 CYS A C 1
ATOM 2440 O O . CYS A 1 293 ? -57.327 -56.561 63.646 1.00 91.44 293 CYS A O 1
ATOM 2442 N N . SER A 1 294 ? -58.966 -55.135 64.275 1.00 90.06 294 SER A N 1
ATOM 2443 C CA . SER A 1 294 ? -59.639 -55.058 62.969 1.00 90.06 294 SER A CA 1
ATOM 2444 C C . SER A 1 294 ? -58.740 -54.557 61.834 1.00 90.06 294 SER A C 1
ATOM 2446 O O . SER A 1 294 ? -58.899 -54.980 60.696 1.00 90.06 294 SER A O 1
ATOM 2448 N N . THR A 1 295 ? -57.758 -53.701 62.134 1.00 90.12 295 THR A N 1
ATOM 2449 C CA . THR A 1 295 ? -56.875 -53.107 61.116 1.00 90.12 295 THR A CA 1
ATOM 2450 C C . THR A 1 295 ? -55.638 -53.953 60.813 1.00 90.12 295 THR A C 1
ATOM 2452 O O . THR A 1 295 ? -55.260 -54.096 59.659 1.00 90.12 295 THR A O 1
ATOM 2455 N N . CYS A 1 296 ? -54.959 -54.489 61.834 1.00 90.62 296 CYS A N 1
ATOM 2456 C CA . CYS A 1 296 ? -53.655 -55.148 61.647 1.00 90.62 296 CYS A CA 1
ATOM 2457 C C . CYS A 1 296 ? -53.621 -56.630 62.042 1.00 90.62 296 CYS A C 1
ATOM 2459 O O . CYS A 1 296 ? -52.558 -57.247 61.994 1.00 90.62 296 CYS A O 1
ATOM 2461 N N . GLY A 1 297 ? -54.730 -57.196 62.527 1.00 87.94 297 GLY A N 1
ATOM 2462 C CA . GLY A 1 297 ? -54.839 -58.613 62.890 1.00 87.94 297 GLY A CA 1
ATOM 2463 C C . GLY A 1 297 ? -54.048 -59.053 64.131 1.00 87.94 297 GLY A C 1
ATOM 2464 O O . GLY A 1 297 ? -54.138 -60.221 64.530 1.00 87.94 297 GLY A O 1
ATOM 2465 N N . THR A 1 298 ? -53.292 -58.143 64.761 1.00 90.69 298 THR A N 1
ATOM 2466 C CA . THR A 1 298 ? -52.525 -58.402 65.992 1.00 90.69 298 THR A CA 1
ATOM 2467 C C . THR A 1 298 ? -53.466 -58.841 67.113 1.00 90.69 298 THR A C 1
ATOM 2469 O O . THR A 1 298 ? -54.537 -58.261 67.282 1.00 90.69 298 THR A O 1
ATOM 2472 N N . ARG A 1 299 ? -53.070 -59.850 67.898 1.00 90.56 299 ARG A N 1
ATOM 2473 C CA . ARG A 1 299 ? -53.818 -60.269 69.093 1.00 90.56 299 ARG A CA 1
ATOM 2474 C C . ARG A 1 299 ? -53.696 -59.194 70.169 1.00 90.56 299 ARG A C 1
ATOM 2476 O O . ARG A 1 299 ? -52.589 -58.871 70.587 1.00 90.56 299 ARG A O 1
ATOM 2483 N N . VAL A 1 300 ? -54.826 -58.660 70.611 1.00 92.00 300 VAL A N 1
ATOM 2484 C CA . VAL A 1 300 ? -54.907 -57.609 71.630 1.00 92.00 300 VAL A CA 1
ATOM 2485 C C . VAL A 1 300 ? -55.894 -58.059 72.707 1.00 92.00 300 VAL A C 1
ATOM 2487 O O . VAL A 1 300 ? -56.836 -58.801 72.424 1.00 92.00 300 VAL A O 1
ATOM 2490 N N . ALA A 1 301 ? -55.660 -57.653 73.953 1.00 90.12 301 ALA A N 1
ATOM 2491 C CA . ALA A 1 301 ? -56.584 -57.885 75.054 1.00 90.12 301 ALA A CA 1
ATOM 2492 C C . ALA A 1 301 ? -56.832 -56.587 75.829 1.00 90.12 301 ALA A C 1
ATOM 2494 O O . ALA A 1 301 ? -55.908 -55.794 76.014 1.00 90.12 301 ALA A O 1
ATOM 2495 N N . ARG A 1 302 ? -58.067 -56.388 76.295 1.00 89.31 302 ARG A N 1
ATOM 2496 C CA . ARG A 1 302 ? -58.454 -55.300 77.200 1.00 89.31 302 ARG A CA 1
ATOM 2497 C C . ARG A 1 302 ? -59.003 -55.880 78.492 1.00 89.31 302 ARG A C 1
ATOM 2499 O O . ARG A 1 302 ? -59.886 -56.724 78.452 1.00 89.31 302 ARG A O 1
ATOM 2506 N N . ILE A 1 303 ? -58.523 -55.383 79.623 1.00 90.44 303 ILE A N 1
ATOM 2507 C CA . ILE A 1 303 ? -59.049 -55.733 80.945 1.00 90.44 303 ILE A CA 1
ATOM 2508 C C . ILE A 1 303 ? -60.391 -55.011 81.143 1.00 90.44 303 ILE A C 1
ATOM 2510 O O . ILE A 1 303 ? -60.474 -53.800 80.924 1.00 90.44 303 ILE A O 1
ATOM 2514 N N . THR A 1 304 ? -61.439 -55.752 81.503 1.00 83.31 304 THR A N 1
ATOM 2515 C CA . THR A 1 304 ? -62.815 -55.242 81.637 1.00 83.31 304 THR A CA 1
ATOM 2516 C C . THR A 1 304 ? -63.227 -54.947 83.074 1.00 83.31 304 THR A C 1
ATOM 2518 O O . THR A 1 304 ? -64.046 -54.058 83.268 1.00 83.31 304 THR A O 1
ATOM 2521 N N . GLY A 1 305 ? -62.641 -55.615 84.071 1.00 79.00 305 GLY A N 1
ATOM 2522 C CA . GLY A 1 305 ? -62.970 -55.401 85.484 1.00 79.00 305 GLY A CA 1
ATOM 2523 C C . GLY A 1 305 ? -62.044 -56.156 86.442 1.00 79.00 305 GLY A C 1
ATOM 2524 O O . GLY A 1 305 ? -61.155 -56.898 86.008 1.00 79.00 305 GLY A O 1
ATOM 2525 N N . LYS A 1 306 ? -62.228 -55.934 87.752 1.00 63.78 306 LYS A N 1
ATOM 2526 C CA . LYS A 1 306 ? -61.611 -56.751 88.816 1.00 63.78 306 LYS A CA 1
ATOM 2527 C C . LYS A 1 306 ? -62.334 -58.108 88.916 1.00 63.78 306 LYS A C 1
ATOM 2529 O O . LYS A 1 306 ? -63.414 -58.251 88.353 1.00 63.78 306 LYS A O 1
ATOM 2534 N N . CYS A 1 307 ? -61.668 -59.101 89.512 1.00 51.31 307 CYS A N 1
ATOM 2535 C CA . CYS A 1 307 ? -62.134 -60.489 89.627 1.00 51.31 307 CYS A CA 1
ATOM 2536 C C . CYS A 1 307 ? -63.584 -60.561 90.137 1.00 51.31 307 CYS A C 1
ATOM 2538 O O . CYS A 1 307 ? -63.952 -59.755 90.986 1.00 51.31 307 CYS A O 1
ATOM 2540 N N . ALA A 1 308 ? -64.376 -61.507 89.624 1.00 56.47 308 ALA A N 1
ATOM 2541 C CA . ALA A 1 308 ? -65.468 -62.053 90.428 1.00 56.47 308 ALA A CA 1
ATOM 2542 C C . ALA A 1 308 ? -64.805 -62.848 91.566 1.00 56.47 308 ALA A C 1
ATOM 2544 O O . ALA A 1 308 ? -63.803 -63.515 91.285 1.00 56.47 308 ALA A O 1
ATOM 2545 N N . ASP A 1 309 ? -65.284 -62.664 92.798 1.00 49.00 309 ASP A N 1
ATOM 2546 C CA . ASP A 1 309 ? -64.759 -63.307 94.014 1.00 49.00 309 ASP A CA 1
ATOM 2547 C C . ASP A 1 309 ? -64.647 -64.835 93.886 1.00 49.00 309 ASP A C 1
ATOM 2549 O O . ASP A 1 309 ? -65.527 -65.448 93.231 1.00 49.00 309 ASP A O 1
#

Radius of gyration: 54.84 Å; chains: 1; bounding box: 92×104×129 Å

Foldseek 3Di:
DDPDDPPDAFAQVQWDKDFQVVCVVVVQQDAQHKDKDWDDDVPHTPDIWIWGHHPFWIWIWDWADADVDDIDTDTDIWGKDWDADPVGDIDIFTQFQADDPNHGRRDTHRMFTAHNPHDDTGDCVRSVHDHPVVVDPDQPLVVLVVLLVVLVVQCVPDDPPDPSNVVSVVVNVVSVVVNVVRPVVVVVVVVVVVVVVVVPPDPDDPPPPPPVRVVVVVVVVVVVVVVVVVPPDDDDPDDPPDDPDDDDPDDPDADDDPDPQWFQDPVVRHIAGFDPWDWDQDPVQFIKTWGAGPPPRDITIGGDDHHDD

Secondary structure (DSSP, 8-state):
-----TT-PPBGGGSEEEEHHHHHHTT--STT-EEEEEEEETTEEEEEEEEEE-SSEEEEEEEE--TTPPPEEEEEEEEEEEEE-TTSSEEEEEEP--EETTEE---EESEEEE-TT-SS-B-TTTTT-B-HHHHS---HHHHHHHHHHHHHHHHHHSPTTSHHHHHHHHHHHHHHHHHHHT-HHHHHHHHHHHHHHHHHS-S--S-S--HHHHHHHHHHHHHHHHHHHHHSPPPPSS--SS------SS---PPPP-STTEEEETTTTEEEEEEEEEEEE-TTS-EEEEEEETTT--EEEEEEESPP-

pLDDT: mean 83.9, std 12.69, range [33.56, 98.0]

Sequence (309 aa):
MGRYYWDKKDTVEDCKVLDVGRLSRDRWLIPGNSGTTRWKRGEVDSGSIGWIAERQALRLIYTVSGWGREKHDVDYRVTIVSEPMRFGGERRWFVCPGVRNGRACHRRVAKIYLPPSGTYFLCRHCHDLSYESRQRHIPPYWRLMDRLWQLERTLEQEPVGRSKWQKAALETDAVLAQMNMCDPLEKLRARAARLEEQRSRPKRGPGRPSKRCQREWAKLLRDKEKAAQAAEPKRPRGRPKLKRAYTRRQPLVLTERRSDRDAYCVRCRDRRELTRPRQVILRNGRTAIRGRCSTCGTRVARITGKCAD